Protein AF-A0A383BV79-F1 (afdb_monomer)

pLDDT: mean 89.51, std 12.95, range [43.19, 98.81]

Secondary structure (DSSP, 8-state):
----------------S--HHHHHHHHTT-EEEEEEESS---HHHHHHHHHHHHHHHHTT-EEEEEEE--SSHHHHHHHHTT--GGG-S---GGGG-S--SEEEEE-TT----HHHHHHHHHHHS-SSSPPPSEEE---B-TTSSEEEEEEPPPHHHHHHTTT--EEEEHHHHTT--S----SEE-TTEEEEETTTGGGSPSPTTPPPPP----

Sequence (214 aa):
MAKGFKVIPKETPKKEEWDYAKIKQRVKGKQIVFCLPGRGCSYIFLKNFVQLCFDLVQNGNGIQISQDYSSMVNFARCKVLGANVLRGPNQIPWDGKLKYDYQLWIDSDIVFDTQKFWQLIDLAIPEEGEEKEIVAGWYATEDGHTTSVAHWLSEEDFAKNGGVMNHETVESITKRRKPFTVDYTGFGWVLIKHGVFERLEYPWFAPKMQVFDS

Foldseek 3Di:
DDDDDDDDDDPDPPPPPDDLVVLLVQCAAFEEEEQEEDDAADPLLVVQVVQLVVVCVVSNYHYHYQYAYDPDPLVSSQVSQVDDPVPFFLAGRPNPPDDGFKYWFAYRYDRDHNVLVSVFVCQQVPPDDDGDQKTFDWDADPVQWFIQFFADDDPVVCVVVVNDTHTDTPVRVVVDDDDDDTPGGDRNGMMGGPPPRNPGIPPPRDDDDDDDDD

Radius of gyration: 20.65 Å; Cα contacts (8 Å, |Δi|>4): 311; chains: 1; bounding box: 37×81×54 Å

Nearest PDB structures (foldseek):
  4a5o-assembly2_D  TM=6.434E-01  e=1.452E+00  Pseudomonas aeruginosa PAO1
  4kvf-assembly1_A  TM=6.223E-01  e=2.763E+00  Kribbella flavida DSM 17836
  9itd-assembly2_C  TM=5.102E-01  e=5.259E+00  Homo sapiens

Mean predicted aligned error: 6.86 Å

Structure (mmCIF, N/CA/C/O backbone):
data_AF-A0A383BV79-F1
#
_entry.id   AF-A0A383BV79-F1
#
loop_
_atom_site.group_PDB
_atom_site.id
_atom_site.type_symbol
_atom_site.label_atom_id
_atom_site.label_alt_id
_atom_site.label_comp_id
_atom_site.label_asym_id
_atom_site.label_entity_id
_atom_site.label_seq_id
_atom_site.pdbx_PDB_ins_code
_atom_site.Cartn_x
_atom_site.Cartn_y
_atom_site.Cartn_z
_atom_site.occupancy
_atom_site.B_iso_or_equiv
_atom_site.auth_seq_id
_atom_site.auth_comp_id
_atom_site.auth_asym_id
_atom_site.auth_atom_id
_atom_site.pdbx_PDB_model_num
ATOM 1 N N . MET A 1 1 ? -8.509 61.169 16.710 1.00 43.56 1 MET A N 1
ATOM 2 C CA . MET A 1 1 ? -7.758 59.942 16.357 1.00 43.56 1 MET A CA 1
ATOM 3 C C . MET A 1 1 ? -8.686 58.753 16.558 1.00 43.56 1 MET A C 1
ATOM 5 O O . MET A 1 1 ? -9.032 58.461 17.697 1.00 43.56 1 MET A O 1
ATOM 9 N N . ALA A 1 2 ? -9.197 58.157 15.477 1.00 43.19 2 ALA A N 1
ATOM 10 C CA . ALA A 1 2 ? -10.134 57.037 15.563 1.00 43.19 2 ALA A CA 1
ATOM 11 C C . ALA A 1 2 ? -9.422 55.802 16.140 1.00 43.19 2 ALA A C 1
ATOM 13 O O . ALA A 1 2 ? -8.374 55.397 15.639 1.00 43.19 2 ALA A O 1
ATOM 14 N N . LYS A 1 3 ? -9.969 55.227 17.217 1.00 47.97 3 LYS A N 1
ATOM 15 C CA . LYS A 1 3 ? -9.477 53.976 17.806 1.00 47.97 3 LYS A CA 1
ATOM 16 C C . LYS A 1 3 ? -9.787 52.838 16.831 1.00 47.97 3 LYS A C 1
ATOM 18 O O . LYS A 1 3 ? -10.934 52.416 16.723 1.00 47.97 3 LYS A O 1
ATOM 23 N N . GLY A 1 4 ? -8.774 52.388 16.094 1.00 47.94 4 GLY A N 1
ATOM 24 C CA . GLY A 1 4 ? -8.876 51.234 15.207 1.00 47.94 4 GLY A CA 1
ATOM 25 C C . GLY A 1 4 ? -9.184 49.972 16.009 1.00 47.94 4 GLY A C 1
ATOM 26 O O . GLY A 1 4 ? -8.443 49.614 16.925 1.00 47.94 4 GLY A O 1
ATOM 27 N N . PHE A 1 5 ? -10.289 49.308 15.680 1.00 53.44 5 PHE A N 1
ATOM 28 C CA . PHE A 1 5 ? -10.624 48.002 16.232 1.00 53.44 5 PHE A CA 1
ATOM 29 C C . PHE A 1 5 ? -9.629 46.968 15.701 1.00 53.44 5 PHE A C 1
ATOM 31 O O . PHE A 1 5 ? -9.557 46.711 14.501 1.00 53.44 5 PHE A O 1
ATOM 38 N N . LYS A 1 6 ? -8.848 46.372 16.605 1.00 60.16 6 LYS A N 1
ATOM 39 C CA . LYS A 1 6 ? -7.962 45.252 16.291 1.00 60.16 6 LYS A CA 1
ATOM 40 C C . LYS A 1 6 ? -8.812 43.980 16.306 1.00 60.16 6 LYS A C 1
ATOM 42 O O . LYS A 1 6 ? -9.160 43.482 17.373 1.00 60.16 6 LYS A O 1
ATOM 47 N N . VAL A 1 7 ? -9.197 43.492 15.128 1.00 54.47 7 VAL A N 1
ATOM 48 C CA . VAL A 1 7 ? -9.863 42.190 14.994 1.00 54.47 7 VAL A CA 1
ATOM 49 C C . VAL A 1 7 ? -8.819 41.117 15.287 1.00 54.47 7 VAL A C 1
ATOM 51 O O . VAL A 1 7 ? -7.889 40.925 14.510 1.00 54.47 7 VAL A O 1
ATOM 54 N N . ILE A 1 8 ? -8.942 40.457 16.437 1.00 60.84 8 ILE A N 1
ATOM 55 C CA . ILE A 1 8 ? -8.182 39.247 16.753 1.00 60.84 8 ILE A CA 1
ATOM 56 C C . ILE A 1 8 ? -8.973 38.091 16.129 1.00 60.84 8 ILE A C 1
ATOM 58 O O . ILE A 1 8 ? -10.117 37.876 16.541 1.00 60.84 8 ILE A O 1
ATOM 62 N N . PRO A 1 9 ? -8.439 37.374 15.125 1.00 57.19 9 PRO A N 1
ATOM 63 C CA . PRO A 1 9 ? -9.115 36.204 14.587 1.00 57.19 9 PRO A CA 1
ATOM 64 C C . PRO A 1 9 ? -9.288 35.192 15.721 1.00 57.19 9 PRO A C 1
ATOM 66 O O . PRO A 1 9 ? -8.309 34.804 16.356 1.00 57.19 9 PRO A O 1
ATOM 69 N N . LYS A 1 10 ? -10.525 34.769 16.002 1.00 52.91 10 LYS A N 1
ATOM 70 C CA . LYS A 1 10 ? -10.733 33.558 16.799 1.00 52.91 10 LYS A CA 1
ATOM 71 C C . LYS A 1 10 ? -10.124 32.413 16.000 1.00 52.91 10 LYS A C 1
ATOM 73 O O . LYS A 1 10 ? -10.595 32.133 14.899 1.00 52.91 10 LYS A O 1
ATOM 78 N N . GLU A 1 11 ? -9.084 31.778 16.533 1.00 51.62 11 GLU A N 1
ATOM 79 C CA . GLU A 1 11 ? -8.627 30.493 16.018 1.00 51.62 11 GLU A CA 1
ATOM 80 C C . GLU A 1 11 ? -9.808 29.530 16.105 1.00 51.62 11 GLU A C 1
ATOM 82 O O . GLU A 1 11 ? -10.242 29.128 17.186 1.00 51.62 11 GLU A O 1
ATOM 87 N N . THR A 1 12 ? -10.401 29.234 14.952 1.00 49.91 12 THR A N 1
ATOM 88 C CA . THR A 1 12 ? -11.401 28.179 14.855 1.00 49.91 12 THR A CA 1
ATOM 89 C C . THR A 1 12 ? -10.686 26.897 15.275 1.00 49.91 12 THR A C 1
ATOM 91 O O . THR A 1 12 ? -9.650 26.594 14.673 1.00 49.91 12 THR A O 1
ATOM 94 N N . PRO A 1 13 ? -11.162 26.161 16.296 1.00 49.59 13 PRO A N 1
ATOM 95 C CA . PRO A 1 13 ? -10.540 24.899 16.662 1.00 49.59 13 PRO A CA 1
ATOM 96 C C . PRO A 1 13 ? -10.470 24.038 15.402 1.00 49.59 13 PRO A C 1
ATOM 98 O O . PRO A 1 13 ? -11.476 23.897 14.698 1.00 49.59 13 PRO A O 1
ATOM 101 N N . LYS A 1 14 ? -9.272 23.536 15.069 1.00 50.47 14 LYS A N 1
ATOM 102 C CA . LYS A 1 14 ? -9.099 22.592 13.963 1.00 50.47 14 LYS A CA 1
ATOM 103 C C . LYS A 1 14 ? -10.038 21.428 14.248 1.00 50.47 14 LYS A C 1
ATOM 105 O O . LYS A 1 14 ? -9.790 20.654 15.166 1.00 50.47 14 LYS A O 1
ATOM 110 N N . LYS A 1 15 ? -11.143 21.354 13.506 1.00 49.81 15 LYS A N 1
ATOM 111 C CA . LYS A 1 15 ? -12.025 20.192 13.524 1.00 49.81 15 LYS A CA 1
ATOM 112 C C . LYS A 1 15 ? -11.131 19.013 13.153 1.00 49.81 15 LYS A C 1
ATOM 114 O O . LYS A 1 15 ? -10.479 19.079 12.111 1.00 49.81 15 LYS A O 1
ATOM 119 N N . GLU A 1 16 ? -11.006 18.027 14.037 1.00 58.50 16 GLU A N 1
ATOM 120 C CA . GLU A 1 16 ? -10.225 16.834 13.723 1.00 58.50 16 GLU A CA 1
ATOM 121 C C . GLU A 1 16 ? -10.794 16.242 12.433 1.00 58.50 16 GLU A C 1
ATOM 123 O O . GLU A 1 16 ? -11.985 15.955 12.337 1.00 58.50 16 GLU A O 1
ATOM 128 N N . GLU A 1 17 ? -9.951 16.181 11.403 1.00 76.88 17 GLU A N 1
ATOM 129 C CA . GLU A 1 17 ? -10.350 15.784 10.050 1.00 76.88 17 GLU A CA 1
ATOM 130 C C . GLU A 1 17 ? -10.707 14.289 9.982 1.00 76.88 17 GLU A C 1
ATOM 132 O O . GLU A 1 17 ? -11.417 13.873 9.075 1.00 76.88 17 GLU A O 1
ATOM 137 N N . TRP A 1 18 ? -10.279 13.503 10.979 1.00 89.69 18 TRP A N 1
ATOM 138 C CA . TRP A 1 18 ? -10.404 12.047 11.019 1.00 89.69 18 TRP A CA 1
ATOM 139 C C . TRP A 1 18 ? -10.893 11.563 12.388 1.00 89.69 18 TRP A C 1
ATOM 141 O O . TRP A 1 18 ? -10.264 11.846 13.407 1.00 89.69 18 TRP A O 1
ATOM 151 N N . ASP A 1 19 ? -11.967 10.770 12.409 1.00 94.62 19 ASP A N 1
ATOM 152 C CA . ASP A 1 19 ? -12.444 10.074 13.611 1.00 94.62 19 ASP A CA 1
ATOM 153 C C . ASP A 1 19 ? -11.829 8.668 13.679 1.00 94.62 19 ASP A C 1
ATOM 155 O O . ASP A 1 19 ? -12.383 7.681 13.187 1.00 94.62 19 ASP A O 1
ATOM 159 N N . TYR A 1 20 ? -10.647 8.565 14.291 1.00 96.00 20 TYR A N 1
ATOM 160 C CA . TYR A 1 20 ? -9.914 7.299 14.369 1.00 96.00 20 TYR A CA 1
ATOM 161 C C . TYR A 1 20 ? -10.667 6.192 15.113 1.00 96.00 20 TYR A C 1
ATOM 163 O O . TYR A 1 20 ? -10.423 5.019 14.836 1.00 96.00 20 TYR A O 1
ATOM 171 N N . ALA A 1 21 ? -11.561 6.524 16.049 1.00 96.06 21 ALA A N 1
ATOM 172 C CA . ALA A 1 21 ? -12.329 5.519 16.779 1.00 96.06 21 ALA A CA 1
ATOM 173 C C . ALA A 1 21 ? -13.353 4.850 15.854 1.00 96.06 21 ALA A C 1
ATOM 175 O O . ALA A 1 21 ? -13.409 3.619 15.780 1.00 96.06 21 ALA A O 1
ATOM 176 N N . LYS A 1 22 ? -14.095 5.652 15.080 1.00 96.44 22 LYS A N 1
ATOM 177 C CA . LYS A 1 22 ? -15.025 5.136 14.069 1.00 96.44 22 LYS A CA 1
ATOM 178 C C . LYS A 1 22 ? -14.313 4.392 12.944 1.00 96.44 22 LYS A C 1
ATOM 180 O O . LYS A 1 22 ? -14.774 3.322 12.550 1.00 96.44 22 LYS A O 1
ATOM 185 N N . ILE A 1 23 ? -13.180 4.911 12.461 1.00 97.19 23 ILE A N 1
ATOM 186 C CA . ILE A 1 23 ? -12.375 4.244 11.423 1.00 97.19 23 ILE A CA 1
ATOM 187 C C . ILE A 1 23 ? -11.962 2.851 11.903 1.00 97.19 23 ILE A C 1
ATOM 189 O O . ILE A 1 23 ? -12.230 1.851 11.238 1.00 97.19 23 ILE A O 1
ATOM 193 N N . LYS A 1 24 ? -11.379 2.762 13.104 1.00 97.44 24 LYS A N 1
ATOM 194 C CA . LYS A 1 24 ? -10.974 1.490 13.718 1.00 97.44 24 LYS A CA 1
ATOM 195 C C . LYS A 1 24 ? -12.139 0.513 13.851 1.00 97.44 24 LYS A C 1
ATOM 197 O O . LYS A 1 24 ? -11.971 -0.668 13.551 1.00 97.44 24 LYS A O 1
ATOM 202 N N . GLN A 1 25 ? -13.320 0.999 14.236 1.00 97.19 25 GLN A N 1
ATOM 203 C CA . GLN A 1 25 ? -14.529 0.181 14.325 1.00 97.19 25 GLN A CA 1
ATOM 204 C C . GLN A 1 25 ? -14.975 -0.361 12.958 1.00 97.19 25 GLN A C 1
ATOM 206 O O . GLN A 1 25 ? -15.284 -1.548 12.872 1.00 97.19 25 GLN A O 1
ATOM 211 N N . ARG A 1 26 ? -14.976 0.461 11.897 1.00 96.19 26 ARG A N 1
ATOM 212 C CA . ARG A 1 26 ? -15.317 0.027 10.524 1.00 96.19 26 ARG A CA 1
ATOM 213 C C . ARG A 1 26 ? -14.326 -0.996 9.967 1.00 96.19 26 ARG A C 1
ATOM 215 O O . ARG A 1 26 ? -14.712 -1.925 9.264 1.00 96.19 26 ARG A O 1
ATOM 222 N N . VAL A 1 27 ? -13.046 -0.823 10.288 1.00 96.00 27 VAL A N 1
ATOM 223 C CA . VAL A 1 27 ? -11.941 -1.638 9.763 1.00 96.00 27 VAL A CA 1
ATOM 224 C C . VAL A 1 27 ? -11.734 -2.932 10.554 1.00 96.00 27 VAL A C 1
ATOM 226 O O . VAL A 1 27 ? -11.080 -3.853 10.067 1.00 96.00 27 VAL A O 1
ATOM 229 N N . LYS A 1 28 ? -12.279 -3.046 11.767 1.00 97.50 28 LYS A N 1
ATOM 230 C CA . LYS A 1 28 ? -12.100 -4.212 12.641 1.00 97.50 28 LYS A CA 1
ATOM 231 C C . LYS A 1 28 ? -12.449 -5.530 11.936 1.00 97.50 28 LYS A C 1
ATOM 233 O O . LYS A 1 28 ? -13.479 -5.651 11.281 1.00 97.50 28 LYS A O 1
ATOM 238 N N . GLY A 1 29 ? -11.589 -6.539 12.093 1.00 97.44 29 GLY A N 1
ATOM 239 C CA . GLY A 1 29 ? -11.779 -7.876 11.514 1.00 97.44 29 GLY A CA 1
ATOM 240 C C . GLY A 1 29 ? -11.295 -8.040 10.069 1.00 97.44 29 GLY A C 1
ATOM 241 O O . GLY A 1 29 ? -11.142 -9.178 9.616 1.00 97.44 29 GLY A O 1
ATOM 242 N N . LYS A 1 30 ? -11.004 -6.942 9.355 1.00 98.12 30 LYS A N 1
ATOM 243 C CA . LYS A 1 30 ? -10.483 -6.999 7.981 1.00 98.12 30 LYS A CA 1
ATOM 244 C C . LYS A 1 30 ? -9.113 -7.675 7.930 1.00 98.12 30 LYS A C 1
ATOM 246 O O . LYS A 1 30 ? -8.296 -7.501 8.839 1.00 98.12 30 LYS A O 1
ATOM 251 N N . GLN A 1 31 ? -8.881 -8.423 6.858 1.00 98.56 31 GLN A N 1
ATOM 252 C CA . GLN A 1 31 ? -7.645 -9.131 6.547 1.00 98.56 31 GLN A CA 1
ATOM 253 C C . GLN A 1 31 ? -6.776 -8.282 5.611 1.00 98.56 31 GLN A C 1
ATOM 255 O O . GLN A 1 31 ? -7.177 -7.980 4.486 1.00 98.56 31 GLN A O 1
ATOM 260 N N . ILE A 1 32 ? -5.589 -7.897 6.069 1.00 98.69 32 ILE A N 1
ATOM 261 C CA . ILE A 1 32 ? -4.672 -7.014 5.343 1.00 98.69 32 ILE A CA 1
ATOM 262 C C . ILE A 1 32 ? -3.406 -7.793 4.991 1.00 98.69 32 ILE A C 1
ATOM 264 O O . ILE A 1 32 ? -2.753 -8.357 5.869 1.00 98.69 32 ILE A O 1
ATOM 268 N N . VAL A 1 33 ? -3.036 -7.806 3.712 1.00 98.81 33 VAL A N 1
ATOM 269 C CA . VAL A 1 33 ? -1.763 -8.372 3.255 1.00 98.81 33 VAL A CA 1
ATOM 270 C C . VAL A 1 33 ? -0.783 -7.241 2.991 1.00 98.81 33 VAL A C 1
ATOM 272 O O . VAL A 1 33 ? -0.978 -6.437 2.081 1.00 98.81 33 VAL A O 1
ATOM 275 N N . PHE A 1 34 ? 0.289 -7.186 3.772 1.00 98.62 34 PHE A N 1
ATOM 276 C CA . PHE A 1 34 ? 1.409 -6.294 3.519 1.00 98.62 34 PHE A CA 1
ATOM 277 C C . PHE A 1 34 ? 2.218 -6.812 2.331 1.00 98.62 34 PHE A C 1
ATOM 279 O O . PHE A 1 34 ? 2.772 -7.909 2.388 1.00 98.62 34 PHE A O 1
ATOM 286 N N . CYS A 1 35 ? 2.277 -6.025 1.263 1.00 98.50 35 CYS A N 1
ATOM 287 C CA . CYS A 1 35 ? 2.978 -6.333 0.025 1.00 98.50 35 CYS A CA 1
ATOM 288 C C . CYS A 1 35 ? 4.293 -5.548 -0.005 1.00 98.50 35 CYS A C 1
ATOM 290 O O . CYS A 1 35 ? 4.292 -4.339 -0.236 1.00 98.50 35 CYS A O 1
ATOM 292 N N . LEU A 1 36 ? 5.402 -6.237 0.269 1.00 97.50 36 LEU A N 1
ATOM 293 C CA . LEU A 1 36 ? 6.710 -5.628 0.521 1.00 97.50 36 LEU A CA 1
ATOM 294 C C . LEU A 1 36 ? 7.725 -6.066 -0.554 1.00 97.50 36 LEU A C 1
ATOM 296 O O . LEU A 1 36 ? 8.358 -7.115 -0.411 1.00 97.50 36 LEU A O 1
ATOM 300 N N . PRO A 1 37 ? 7.892 -5.324 -1.660 1.00 95.94 37 PRO A N 1
ATOM 301 C CA . PRO A 1 37 ? 8.960 -5.599 -2.616 1.00 95.94 37 PRO A CA 1
ATOM 302 C C . PRO A 1 37 ? 10.321 -5.143 -2.058 1.00 95.94 37 PRO A C 1
ATOM 304 O O . PRO A 1 37 ? 10.439 -4.047 -1.524 1.00 95.94 37 PRO A O 1
ATOM 307 N N . GLY A 1 38 ? 11.376 -5.948 -2.223 1.00 92.88 38 GLY A N 1
ATOM 308 C CA . GLY A 1 38 ? 12.741 -5.561 -1.812 1.00 92.88 38 GLY A CA 1
ATOM 309 C C . GLY A 1 38 ? 13.341 -6.449 -0.721 1.00 92.88 38 GLY A C 1
ATOM 310 O O . GLY A 1 38 ? 12.620 -7.174 -0.059 1.00 92.88 38 GLY A O 1
ATOM 311 N N . ARG A 1 39 ? 14.671 -6.443 -0.532 1.00 91.81 39 ARG A N 1
ATOM 312 C CA . ARG A 1 39 ? 15.380 -7.360 0.404 1.00 91.81 39 ARG A CA 1
ATOM 313 C C . ARG A 1 39 ? 15.692 -6.785 1.785 1.00 91.81 39 ARG A C 1
ATOM 315 O O . ARG A 1 39 ? 16.153 -7.523 2.649 1.00 91.81 39 ARG A O 1
ATOM 322 N N . GLY A 1 40 ? 15.525 -5.487 1.980 1.00 93.06 40 GLY A N 1
ATOM 323 C CA . GLY A 1 40 ? 15.932 -4.809 3.205 1.00 93.06 40 GLY A CA 1
ATOM 324 C C . GLY A 1 40 ? 15.108 -3.555 3.419 1.00 93.06 40 GLY A C 1
ATOM 325 O O . GLY A 1 40 ? 14.397 -3.136 2.518 1.00 93.06 40 GLY A O 1
ATOM 326 N N . CYS A 1 41 ? 15.201 -2.984 4.614 1.00 94.94 41 CYS A N 1
ATOM 327 C CA . CYS A 1 41 ? 14.524 -1.750 4.995 1.00 94.94 41 CYS A CA 1
ATOM 328 C C . CYS A 1 41 ? 15.370 -0.981 6.018 1.00 94.94 41 CYS A C 1
ATOM 330 O O . CYS A 1 41 ? 16.314 -1.527 6.597 1.00 94.94 41 CYS A O 1
ATOM 332 N N . SER A 1 42 ? 15.043 0.291 6.242 1.00 92.06 42 SER A N 1
ATOM 333 C CA . SER A 1 42 ? 15.684 1.092 7.290 1.00 92.06 42 SER A CA 1
ATOM 334 C C . SER A 1 42 ? 15.169 0.717 8.690 1.00 92.06 42 SER A C 1
ATOM 336 O O . SER A 1 42 ? 14.071 0.182 8.846 1.00 92.06 42 SER A O 1
ATOM 338 N N . TYR A 1 43 ? 15.914 1.056 9.750 1.00 95.19 43 TYR A N 1
ATOM 339 C CA . TYR A 1 43 ? 15.417 0.877 11.126 1.00 95.19 43 TYR A CA 1
ATOM 340 C C . TYR A 1 43 ? 14.179 1.729 11.433 1.00 95.19 43 TYR A C 1
ATOM 342 O O . TYR A 1 43 ? 13.346 1.333 12.248 1.00 95.19 43 TYR A O 1
ATOM 350 N N . ILE A 1 44 ? 14.049 2.884 10.774 1.00 95.50 44 ILE A N 1
ATOM 351 C CA . ILE A 1 44 ? 12.873 3.749 10.891 1.00 95.50 44 ILE A CA 1
ATOM 352 C C . ILE A 1 44 ? 11.653 3.022 10.323 1.00 95.50 44 ILE A C 1
ATOM 354 O O . ILE A 1 44 ? 10.647 2.893 11.019 1.00 95.50 44 ILE A O 1
ATOM 358 N N . PHE A 1 45 ? 11.778 2.472 9.111 1.00 96.19 45 PHE A N 1
ATOM 359 C CA . PHE A 1 45 ? 10.740 1.646 8.504 1.00 96.19 45 PHE A CA 1
ATOM 360 C C . PHE A 1 45 ? 10.370 0.474 9.413 1.00 96.19 45 PHE A C 1
ATOM 362 O O . PHE A 1 45 ? 9.200 0.304 9.739 1.00 96.19 45 PHE A O 1
ATOM 369 N N . LEU A 1 46 ? 11.361 -0.301 9.873 1.00 96.69 46 LEU A N 1
ATOM 370 C CA . LEU A 1 46 ? 11.119 -1.491 10.688 1.00 96.69 46 LEU A CA 1
ATOM 371 C C . LEU A 1 46 ? 10.327 -1.154 11.955 1.00 96.69 46 LEU A C 1
ATOM 373 O O . LEU A 1 46 ? 9.355 -1.835 12.273 1.00 96.69 46 LEU A O 1
ATOM 377 N N . LYS A 1 47 ? 10.708 -0.083 12.658 1.00 97.12 47 LYS A N 1
ATOM 378 C CA . LYS A 1 47 ? 10.002 0.373 13.860 1.00 97.12 47 LYS A CA 1
ATOM 379 C C . LYS A 1 47 ? 8.547 0.738 13.553 1.00 97.12 47 LYS A C 1
ATOM 381 O O . LYS A 1 47 ? 7.649 0.302 14.271 1.00 97.12 47 LYS A O 1
ATOM 386 N N . ASN A 1 48 ? 8.316 1.515 12.498 1.00 97.94 48 ASN A N 1
ATOM 387 C CA . ASN A 1 48 ? 6.977 1.975 12.127 1.00 97.94 48 ASN A CA 1
ATOM 388 C C . ASN A 1 48 ? 6.096 0.821 11.628 1.00 97.94 48 ASN A C 1
ATOM 390 O O . ASN A 1 48 ? 4.925 0.731 11.988 1.00 97.94 48 ASN A O 1
ATOM 394 N N . PHE A 1 49 ? 6.676 -0.108 10.870 1.00 98.12 49 PHE A N 1
ATOM 395 C CA . PHE A 1 49 ? 6.007 -1.310 10.389 1.00 98.12 49 PHE A CA 1
ATOM 396 C C . PHE A 1 49 ? 5.603 -2.244 11.534 1.00 98.12 49 PHE A C 1
ATOM 398 O O . PHE A 1 49 ? 4.460 -2.696 11.589 1.00 98.12 49 PHE A O 1
ATOM 405 N N . VAL A 1 50 ? 6.508 -2.496 12.486 1.00 98.06 50 VAL A N 1
ATOM 406 C CA . VAL A 1 50 ? 6.208 -3.303 13.679 1.00 98.06 50 VAL A CA 1
ATOM 407 C C . VAL A 1 50 ? 5.104 -2.650 14.513 1.00 98.06 50 VAL A C 1
ATOM 409 O O . VAL A 1 50 ? 4.184 -3.344 14.947 1.00 98.06 50 VAL A O 1
ATOM 412 N N . GLN A 1 51 ? 5.142 -1.325 14.690 1.00 98.50 51 GLN A N 1
ATOM 413 C CA . GLN A 1 51 ? 4.078 -0.594 15.381 1.00 98.50 51 GLN A CA 1
ATOM 414 C C . GLN A 1 51 ? 2.725 -0.752 14.670 1.00 98.50 51 GLN A C 1
ATOM 416 O O . GLN A 1 51 ? 1.737 -1.098 15.316 1.00 98.50 51 GLN A O 1
ATOM 421 N N . LEU A 1 52 ? 2.687 -0.585 13.344 1.00 98.56 52 LEU A N 1
ATOM 422 C CA . LEU A 1 52 ? 1.477 -0.790 12.547 1.00 98.56 52 LEU A CA 1
ATOM 423 C C . LEU A 1 52 ? 0.929 -2.219 12.698 1.00 98.56 52 LEU A C 1
ATOM 425 O O . LEU A 1 52 ? -0.276 -2.396 12.871 1.00 98.56 52 LEU A O 1
ATOM 429 N N . CYS A 1 53 ? 1.797 -3.235 12.686 1.00 98.62 53 CYS A N 1
ATOM 430 C CA . CYS A 1 53 ? 1.393 -4.624 12.913 1.00 98.62 53 CYS A CA 1
ATOM 431 C C . CYS A 1 53 ? 0.709 -4.803 14.277 1.00 98.62 53 CYS A C 1
ATOM 433 O O . CYS A 1 53 ? -0.367 -5.400 14.346 1.00 98.62 53 CYS A O 1
ATOM 435 N N . PHE A 1 54 ? 1.299 -4.267 15.354 1.00 98.56 54 PHE A N 1
ATOM 436 C CA . PHE A 1 54 ? 0.703 -4.337 16.691 1.00 98.56 54 PHE A CA 1
ATOM 437 C C . PHE A 1 54 ? -0.647 -3.627 16.755 1.00 98.56 54 PHE A C 1
ATOM 439 O O . PHE A 1 54 ? -1.607 -4.204 17.264 1.00 98.56 54 PHE A O 1
ATOM 446 N N . ASP A 1 55 ? -0.741 -2.417 16.206 1.00 98.50 55 ASP A N 1
ATOM 447 C CA . ASP A 1 55 ? -1.966 -1.618 16.252 1.00 98.50 55 ASP A CA 1
ATOM 448 C C . ASP A 1 55 ? -3.120 -2.288 15.490 1.00 98.50 55 ASP A C 1
ATOM 450 O O . ASP A 1 55 ? -4.263 -2.274 15.952 1.00 98.50 55 ASP A O 1
ATOM 454 N N . LEU A 1 56 ? -2.832 -2.917 14.345 1.00 98.56 56 LEU A N 1
ATOM 455 C CA . LEU A 1 56 ? -3.818 -3.679 13.577 1.00 98.56 56 LEU A CA 1
ATOM 456 C C . LEU A 1 56 ? -4.291 -4.922 14.332 1.00 98.56 56 LEU A C 1
ATOM 458 O O . LEU A 1 56 ? -5.497 -5.137 14.472 1.00 98.56 56 LEU A O 1
ATOM 462 N N . VAL A 1 57 ? -3.364 -5.724 14.860 1.00 98.25 57 VAL A N 1
ATOM 463 C CA . VAL A 1 57 ? -3.711 -6.939 15.612 1.00 98.25 57 VAL A CA 1
ATOM 464 C C . VAL A 1 57 ? -4.519 -6.587 16.863 1.00 98.25 57 VAL A C 1
ATOM 466 O O . VAL A 1 57 ? -5.530 -7.230 17.142 1.00 98.25 57 VAL A O 1
ATOM 469 N N . GLN A 1 58 ? -4.145 -5.524 17.580 1.00 98.06 58 GLN A N 1
ATOM 470 C CA . GLN A 1 58 ? -4.898 -5.020 18.735 1.00 98.06 58 GLN A CA 1
ATOM 471 C C . GLN A 1 58 ? -6.299 -4.520 18.357 1.00 98.06 58 GLN A C 1
ATOM 473 O O . GLN A 1 58 ? -7.242 -4.703 19.127 1.00 98.06 58 GLN A O 1
ATOM 478 N N . ASN A 1 59 ? -6.469 -3.946 17.162 1.00 98.19 59 ASN A N 1
ATOM 479 C CA . ASN A 1 59 ? -7.785 -3.587 16.634 1.00 98.19 59 ASN A CA 1
ATOM 480 C C . ASN A 1 59 ? -8.617 -4.811 16.191 1.00 98.19 59 ASN A C 1
ATOM 482 O O . ASN A 1 59 ? -9.800 -4.678 15.882 1.00 98.19 59 ASN A O 1
ATOM 486 N N . GLY A 1 60 ? -8.039 -6.016 16.194 1.00 98.12 60 GLY A N 1
ATOM 487 C CA . GLY A 1 60 ? -8.690 -7.256 15.773 1.00 98.12 60 GLY A CA 1
ATOM 488 C C . GLY A 1 60 ? -8.632 -7.498 14.266 1.00 98.12 60 GLY A C 1
ATOM 489 O O . GLY A 1 60 ? -9.454 -8.246 13.741 1.00 98.12 60 GLY A O 1
ATOM 490 N N . ASN A 1 61 ? -7.711 -6.847 13.555 1.00 98.62 61 ASN A N 1
ATOM 491 C CA . ASN A 1 61 ? -7.434 -7.121 12.150 1.00 98.62 61 ASN A CA 1
ATOM 492 C C . ASN A 1 61 ? -6.550 -8.361 11.995 1.00 98.62 61 ASN A C 1
ATOM 494 O O . ASN A 1 61 ? -5.666 -8.617 12.812 1.00 98.62 61 ASN A O 1
ATOM 498 N N . GLY A 1 62 ? -6.769 -9.112 10.916 1.00 98.38 62 GLY A N 1
ATOM 499 C CA . GLY A 1 62 ? -5.820 -10.135 10.489 1.00 98.38 62 GLY A CA 1
ATOM 500 C C . GLY A 1 62 ? -4.759 -9.514 9.594 1.00 98.38 62 GLY A C 1
ATOM 501 O O . GLY A 1 62 ? -5.079 -8.678 8.749 1.00 98.38 62 GLY A O 1
ATOM 502 N N . ILE A 1 63 ? -3.505 -9.916 9.780 1.00 98.44 63 ILE A N 1
ATOM 503 C CA . ILE A 1 63 ? -2.381 -9.436 8.977 1.00 98.44 63 ILE A CA 1
ATOM 504 C C . ILE A 1 63 ? -1.598 -10.611 8.403 1.00 98.44 63 ILE A C 1
ATOM 506 O O . ILE A 1 63 ? -1.451 -11.648 9.050 1.00 98.44 63 ILE A O 1
ATOM 510 N N . GLN A 1 64 ? -1.090 -10.436 7.190 1.00 98.25 64 GLN A N 1
ATOM 511 C CA . GLN A 1 64 ? -0.183 -11.363 6.519 1.00 98.25 64 GLN A CA 1
ATOM 512 C C . GLN A 1 64 ? 0.905 -10.562 5.816 1.00 98.25 64 GLN A C 1
ATOM 514 O O . GLN A 1 64 ? 0.674 -9.424 5.411 1.00 98.25 64 GLN A O 1
ATOM 519 N N . ILE A 1 65 ? 2.094 -11.139 5.678 1.00 97.94 65 ILE A N 1
ATOM 520 C CA . ILE A 1 65 ? 3.218 -10.489 5.001 1.00 97.94 65 ILE A CA 1
ATOM 521 C C . ILE A 1 65 ? 3.537 -11.290 3.750 1.00 97.94 65 ILE A C 1
ATOM 523 O O . ILE A 1 65 ? 3.806 -12.486 3.831 1.00 97.94 65 ILE A O 1
ATOM 527 N N . SER A 1 66 ? 3.539 -10.613 2.607 1.00 98.00 66 SER A N 1
ATOM 528 C CA . SER A 1 66 ? 4.061 -11.137 1.356 1.00 98.00 66 SER A CA 1
ATOM 529 C C . SER A 1 66 ? 5.238 -10.278 0.916 1.00 98.00 66 SER A C 1
ATOM 531 O O . SER A 1 66 ? 5.084 -9.102 0.582 1.00 98.00 66 SER A O 1
ATOM 533 N N . GLN A 1 67 ? 6.429 -10.863 0.957 1.00 96.88 67 GLN A N 1
ATOM 534 C CA . GLN A 1 67 ? 7.683 -10.200 0.632 1.00 96.88 67 GLN A CA 1
ATOM 535 C C . GLN A 1 67 ? 8.423 -11.042 -0.402 1.00 96.88 67 GLN A C 1
ATOM 537 O O . GLN A 1 67 ? 8.559 -12.254 -0.245 1.00 96.88 67 GLN A O 1
ATOM 542 N N . ASP A 1 68 ? 8.901 -10.396 -1.461 1.00 96.31 68 ASP A N 1
ATOM 543 C CA . ASP A 1 68 ? 9.803 -11.021 -2.422 1.00 96.31 68 ASP A CA 1
ATOM 544 C C . ASP A 1 68 ? 10.679 -9.954 -3.102 1.00 96.31 68 ASP A C 1
ATOM 546 O O . ASP A 1 68 ? 10.512 -8.742 -2.934 1.00 96.31 68 ASP A O 1
ATOM 550 N N . TYR A 1 69 ? 11.656 -10.406 -3.874 1.00 94.75 69 TYR A N 1
ATOM 551 C CA . TYR A 1 69 ? 12.614 -9.581 -4.573 1.00 94.75 69 TYR A CA 1
ATOM 552 C C . TYR A 1 69 ? 12.922 -10.106 -5.975 1.00 94.75 69 TYR A C 1
ATOM 554 O O . TYR A 1 69 ? 13.047 -11.308 -6.238 1.00 94.75 69 TYR A O 1
ATOM 562 N N . SER A 1 70 ? 13.176 -9.148 -6.857 1.00 93.25 70 SER A N 1
ATOM 563 C CA . SER A 1 70 ? 13.899 -9.312 -8.107 1.00 93.25 70 SER A CA 1
ATOM 564 C C . SER A 1 70 ? 14.693 -8.033 -8.374 1.00 93.25 70 SER A C 1
ATOM 566 O O . SER A 1 70 ? 14.313 -6.963 -7.905 1.00 93.25 70 SER A O 1
ATOM 568 N N . SER A 1 71 ? 15.766 -8.130 -9.160 1.00 90.69 71 SER A N 1
ATOM 569 C CA . SER A 1 71 ? 16.440 -6.956 -9.724 1.00 90.69 71 SER A CA 1
ATOM 570 C C . SER A 1 71 ? 15.553 -6.181 -10.707 1.00 90.69 71 SER A C 1
ATOM 572 O O . SER A 1 71 ? 15.842 -5.026 -10.999 1.00 90.69 71 SER A O 1
ATOM 574 N N . MET A 1 72 ? 14.467 -6.789 -11.199 1.00 91.12 72 MET A N 1
ATOM 575 C CA . MET A 1 72 ? 13.454 -6.129 -12.016 1.00 91.12 72 MET A CA 1
ATOM 576 C C . MET A 1 72 ? 12.221 -5.802 -11.168 1.00 91.12 72 MET A C 1
ATOM 578 O O . MET A 1 72 ? 11.492 -6.710 -10.766 1.00 91.12 72 MET A O 1
ATOM 582 N N . VAL A 1 73 ? 11.944 -4.513 -10.942 1.00 90.69 73 VAL A N 1
ATOM 583 C CA . VAL A 1 73 ? 10.855 -4.045 -10.056 1.00 90.69 73 VAL A CA 1
ATOM 584 C C . VAL A 1 73 ? 9.486 -4.624 -10.427 1.00 90.69 73 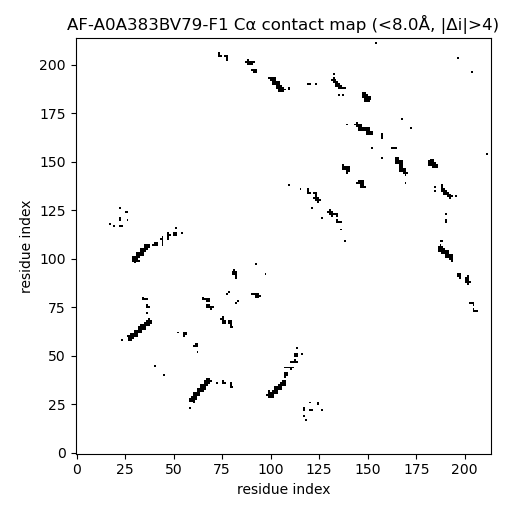VAL A C 1
ATOM 586 O O . VAL A 1 73 ? 8.764 -5.129 -9.570 1.00 90.69 73 VAL A O 1
ATOM 589 N N . ASN A 1 74 ? 9.166 -4.649 -11.720 1.00 92.62 74 ASN A N 1
ATOM 590 C CA . ASN A 1 74 ? 7.910 -5.193 -12.237 1.00 92.62 74 ASN A CA 1
ATOM 591 C C . ASN A 1 74 ? 7.750 -6.678 -11.900 1.00 92.62 74 ASN A C 1
ATOM 593 O O . ASN A 1 74 ? 6.679 -7.141 -11.505 1.00 92.62 74 ASN A O 1
ATOM 597 N N . PHE A 1 75 ? 8.849 -7.425 -12.001 1.00 93.94 75 PHE A N 1
ATOM 598 C CA . PHE A 1 75 ? 8.852 -8.833 -11.655 1.00 93.94 75 PHE A CA 1
ATOM 599 C C . PHE A 1 75 ? 8.783 -9.043 -10.141 1.00 93.94 75 PHE A C 1
ATOM 601 O O . PHE A 1 75 ? 8.024 -9.895 -9.690 1.00 93.94 75 PHE A O 1
ATOM 608 N N . ALA A 1 76 ? 9.496 -8.232 -9.352 1.00 95.31 76 ALA A N 1
ATOM 609 C CA . ALA A 1 76 ? 9.434 -8.276 -7.892 1.00 95.31 76 ALA A CA 1
ATOM 610 C C . ALA A 1 76 ? 7.991 -8.110 -7.389 1.00 95.31 76 ALA A C 1
ATOM 612 O O . ALA A 1 76 ? 7.524 -8.924 -6.597 1.00 95.31 76 ALA A O 1
ATOM 613 N N . ARG A 1 77 ? 7.252 -7.127 -7.919 1.00 96.12 77 ARG A N 1
ATOM 614 C CA . ARG A 1 77 ? 5.840 -6.906 -7.570 1.00 96.12 77 ARG A CA 1
ATOM 615 C C . ARG A 1 77 ? 4.944 -8.084 -7.968 1.00 96.12 77 ARG A C 1
ATOM 617 O O . ARG A 1 77 ? 4.108 -8.506 -7.178 1.00 96.12 77 ARG A O 1
ATOM 624 N N . CYS A 1 78 ? 5.158 -8.695 -9.136 1.00 96.81 78 CYS A N 1
ATOM 625 C CA . CYS A 1 78 ? 4.416 -9.907 -9.505 1.00 96.81 78 CYS A CA 1
ATOM 626 C C . CYS A 1 78 ? 4.700 -11.075 -8.541 1.00 96.81 78 CYS A C 1
ATOM 628 O O . CYS A 1 78 ? 3.778 -11.789 -8.150 1.00 96.81 78 CYS A O 1
ATOM 630 N N . LYS A 1 79 ? 5.959 -11.258 -8.123 1.00 96.44 79 LYS A N 1
ATOM 631 C CA . LYS A 1 79 ? 6.339 -12.293 -7.150 1.00 96.44 79 LYS A CA 1
ATOM 632 C C . LYS A 1 79 ? 5.751 -12.048 -5.760 1.00 96.44 79 LYS A C 1
ATOM 634 O O . LYS A 1 79 ? 5.326 -13.001 -5.119 1.00 96.44 79 LYS A O 1
ATOM 639 N N . VAL A 1 80 ? 5.650 -10.789 -5.326 1.00 97.69 80 VAL A N 1
ATOM 640 C CA . VAL A 1 80 ? 4.946 -10.409 -4.085 1.00 97.69 80 VAL A CA 1
ATOM 641 C C . VAL A 1 80 ? 3.482 -10.865 -4.110 1.00 97.69 80 VAL A C 1
ATOM 643 O O . VAL A 1 80 ? 2.945 -11.252 -3.078 1.00 97.69 80 VAL A O 1
ATOM 646 N N . LEU A 1 81 ? 2.846 -10.925 -5.279 1.00 97.94 81 LEU A N 1
ATOM 647 C CA . LEU A 1 81 ? 1.505 -11.499 -5.444 1.00 97.94 81 LEU A CA 1
ATOM 648 C C . LEU A 1 81 ? 1.505 -13.020 -5.681 1.00 97.94 81 LEU A C 1
ATOM 650 O O . LEU A 1 81 ? 0.481 -13.592 -6.037 1.00 97.94 81 LEU A O 1
ATOM 654 N N . GLY A 1 82 ? 2.635 -13.703 -5.501 1.00 96.94 82 GLY A N 1
ATOM 655 C CA . GLY A 1 82 ? 2.756 -15.153 -5.661 1.00 96.94 82 GLY A CA 1
ATOM 656 C C . GLY A 1 82 ? 2.801 -15.644 -7.112 1.00 96.94 82 GLY A C 1
ATOM 657 O O . GLY A 1 82 ? 2.609 -16.838 -7.341 1.00 96.94 82 GLY A O 1
ATOM 658 N N . ALA A 1 83 ? 3.046 -14.763 -8.091 1.00 96.00 83 ALA A N 1
ATOM 659 C CA . ALA A 1 83 ? 3.090 -15.160 -9.496 1.00 96.00 83 ALA A CA 1
ATOM 660 C C . ALA A 1 83 ? 4.219 -16.153 -9.801 1.00 96.00 83 ALA A C 1
ATOM 662 O O . ALA A 1 83 ? 5.329 -16.070 -9.268 1.00 96.00 83 ALA A O 1
ATOM 663 N N . ASN A 1 84 ? 3.963 -17.029 -10.769 1.00 92.81 84 ASN A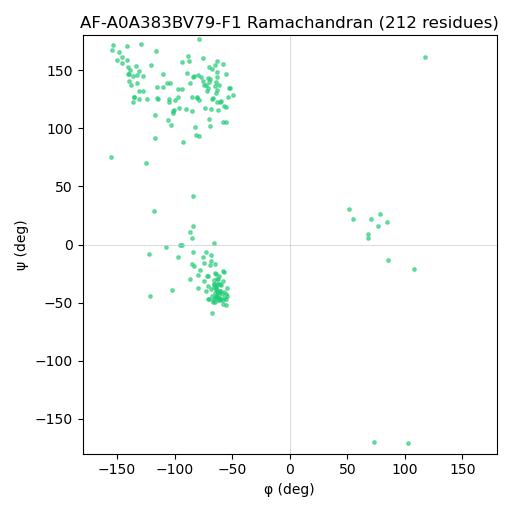 N 1
ATOM 664 C CA . ASN A 1 84 ? 4.947 -17.924 -11.353 1.00 92.81 84 ASN A CA 1
ATOM 665 C C . ASN A 1 84 ? 4.887 -17.842 -12.883 1.00 92.81 84 ASN A C 1
ATOM 667 O O . ASN A 1 84 ? 3.845 -18.076 -13.491 1.00 92.81 84 ASN A O 1
ATOM 671 N N . VAL A 1 85 ? 6.026 -17.556 -13.516 1.00 90.31 85 VAL A N 1
ATOM 672 C CA . VAL A 1 85 ? 6.142 -17.387 -14.978 1.00 90.31 85 VAL A CA 1
ATOM 673 C C . VAL A 1 85 ? 5.676 -18.609 -15.778 1.00 90.31 85 VAL A C 1
ATOM 675 O O . VAL A 1 85 ? 5.286 -18.471 -16.931 1.00 90.31 85 VAL A O 1
ATOM 678 N N . LEU A 1 86 ? 5.679 -19.801 -15.175 1.00 92.50 86 LEU A N 1
ATOM 679 C CA . LEU A 1 86 ? 5.307 -21.054 -15.837 1.00 92.50 86 LEU A CA 1
ATOM 680 C C . LEU A 1 86 ? 3.794 -21.324 -15.848 1.00 92.50 86 LEU A C 1
ATOM 682 O O . LEU A 1 86 ? 3.361 -22.298 -16.457 1.00 92.50 86 LEU A O 1
ATOM 686 N N . ARG A 1 87 ? 2.981 -20.509 -15.164 1.00 93.00 87 ARG A N 1
ATOM 687 C CA . ARG A 1 87 ? 1.531 -20.747 -15.001 1.00 93.00 87 ARG A CA 1
ATOM 688 C C . ARG A 1 87 ? 0.656 -20.011 -16.017 1.00 93.00 87 ARG A C 1
ATOM 690 O O . ARG A 1 87 ? -0.560 -20.173 -15.998 1.00 93.00 87 ARG A O 1
ATOM 697 N N . GLY A 1 88 ? 1.264 -19.240 -16.917 1.00 92.56 88 GLY A N 1
ATOM 698 C CA . GLY A 1 88 ? 0.547 -18.500 -17.953 1.00 92.56 88 GLY A CA 1
ATOM 699 C C . GLY A 1 88 ? -0.215 -17.271 -17.427 1.00 92.56 88 GLY A C 1
ATOM 700 O O . GLY A 1 88 ? -0.005 -16.854 -16.289 1.00 92.56 88 GLY A O 1
ATOM 701 N N . PRO A 1 89 ? -1.068 -16.656 -18.262 1.00 94.50 89 PRO A N 1
ATOM 702 C CA . PRO A 1 89 ? -1.697 -15.359 -17.981 1.00 94.50 89 PRO A CA 1
ATOM 703 C C . PRO A 1 89 ? -2.889 -15.402 -17.009 1.00 94.50 89 PRO A C 1
ATOM 705 O O . PRO A 1 89 ? -3.188 -14.406 -16.354 1.00 94.50 89 PRO A O 1
ATOM 708 N N . ASN A 1 90 ? -3.538 -16.558 -16.844 1.00 95.12 90 ASN A N 1
ATOM 709 C CA . ASN A 1 90 ? -4.743 -16.717 -16.013 1.00 95.12 90 ASN A CA 1
ATOM 710 C C . ASN A 1 90 ? -4.420 -16.927 -14.524 1.00 95.12 90 ASN A C 1
ATOM 712 O O . ASN A 1 90 ? -4.986 -17.799 -13.864 1.00 95.12 90 ASN A O 1
ATOM 716 N N . GLN A 1 91 ? -3.453 -16.173 -14.009 1.00 96.12 91 GLN A N 1
ATOM 717 C CA . GLN A 1 91 ? -3.074 -16.211 -12.602 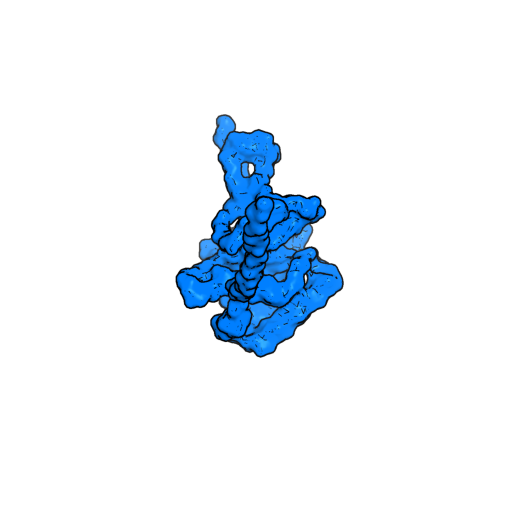1.00 96.12 91 GLN A CA 1
ATOM 718 C C . GLN A 1 91 ? -3.900 -15.210 -11.802 1.00 96.12 91 GLN A C 1
ATOM 720 O O . GLN A 1 91 ? -4.229 -14.132 -12.286 1.00 96.12 91 GLN A O 1
ATOM 725 N N . ILE A 1 92 ? -4.175 -15.559 -10.548 1.00 97.31 92 ILE A N 1
ATOM 726 C CA . ILE A 1 92 ? -4.741 -14.662 -9.537 1.00 97.31 92 ILE A CA 1
ATOM 727 C C . ILE A 1 92 ? -3.766 -14.567 -8.356 1.00 97.31 92 ILE A C 1
ATOM 729 O O . ILE A 1 92 ? -2.985 -15.508 -8.153 1.00 97.31 92 ILE A O 1
ATOM 733 N N . PRO A 1 93 ? -3.783 -13.471 -7.575 1.00 98.12 93 PRO A N 1
ATOM 734 C CA . PRO A 1 93 ? -2.901 -13.320 -6.424 1.00 98.12 93 PRO A CA 1
ATOM 735 C C . PRO A 1 93 ? -2.923 -14.544 -5.499 1.00 98.12 93 PRO A C 1
ATOM 737 O O . PRO A 1 93 ? -3.982 -15.035 -5.105 1.00 98.12 93 PRO A O 1
ATOM 740 N N . TRP A 1 94 ? -1.735 -15.059 -5.178 1.00 97.75 94 TRP A N 1
ATOM 741 C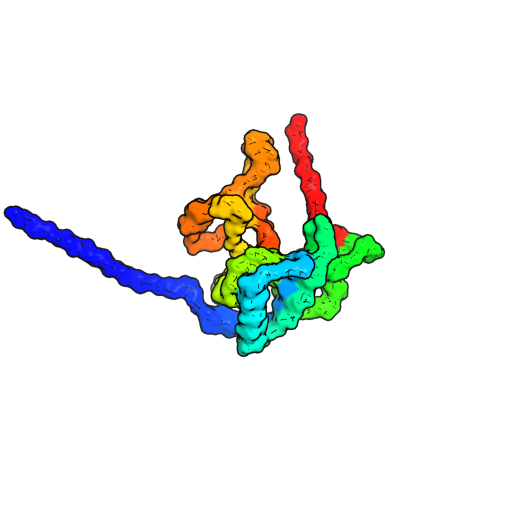 CA . TRP A 1 94 ? -1.501 -16.204 -4.289 1.00 97.75 94 TRP A CA 1
ATOM 742 C C . TRP A 1 94 ? -2.315 -17.462 -4.638 1.00 97.75 94 TRP A C 1
ATOM 744 O O . TRP A 1 94 ? -2.684 -18.235 -3.750 1.00 97.75 94 TRP A O 1
ATOM 754 N N . ASP A 1 95 ? -2.617 -17.670 -5.923 1.00 95.38 95 ASP A N 1
ATOM 755 C CA . ASP A 1 95 ? -3.500 -18.734 -6.424 1.00 95.38 95 ASP A CA 1
ATOM 756 C C . ASP A 1 95 ? -4.902 -18.739 -5.773 1.00 95.38 95 ASP A C 1
ATOM 758 O O . ASP A 1 95 ? -5.544 -19.786 -5.697 1.00 95.38 95 ASP A O 1
ATOM 762 N N . GLY A 1 96 ? -5.356 -17.609 -5.215 1.00 96.06 96 GLY A N 1
ATOM 763 C CA . GLY A 1 96 ? -6.613 -17.516 -4.463 1.00 96.06 96 GLY A CA 1
ATOM 764 C C . GLY A 1 96 ? -6.610 -18.270 -3.126 1.00 96.06 96 GLY A C 1
ATOM 765 O O . GLY A 1 96 ? -7.654 -18.415 -2.494 1.00 96.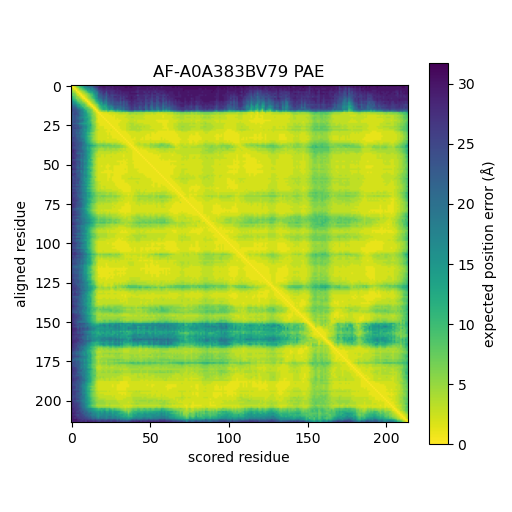06 96 GLY A O 1
ATOM 766 N N . LYS A 1 97 ? -5.451 -18.770 -2.678 1.00 96.31 97 LYS A N 1
ATOM 767 C CA . LYS A 1 97 ? -5.319 -19.534 -1.423 1.00 96.31 97 LYS A CA 1
ATOM 768 C C . LYS A 1 97 ? -5.276 -18.632 -0.197 1.00 96.31 97 LYS A C 1
ATOM 770 O O . LYS A 1 97 ? -5.620 -19.066 0.901 1.00 96.31 97 LYS A O 1
ATOM 775 N N . LEU A 1 98 ? -4.820 -17.395 -0.375 1.00 97.00 98 LEU A N 1
ATOM 776 C CA . LEU A 1 98 ? -4.751 -16.407 0.688 1.00 97.00 98 LEU A CA 1
ATOM 777 C C . LEU A 1 98 ? -6.055 -15.609 0.725 1.00 97.00 98 LEU A C 1
ATOM 779 O O . LEU A 1 98 ? -6.375 -14.903 -0.226 1.00 97.00 98 LEU A O 1
ATOM 783 N N . LYS A 1 99 ? -6.803 -15.702 1.827 1.00 97.31 99 LYS A N 1
ATOM 784 C CA . LYS A 1 99 ? -7.988 -14.868 2.051 1.00 97.31 99 LYS A CA 1
ATOM 785 C C . LYS A 1 99 ? -7.557 -13.489 2.545 1.00 97.31 99 LYS A C 1
ATOM 787 O O . LYS A 1 99 ? -6.878 -13.395 3.565 1.00 97.31 99 LYS A O 1
ATOM 792 N N . TYR A 1 100 ? -8.000 -12.439 1.865 1.00 98.50 100 TYR A N 1
ATOM 793 C CA . TYR A 1 100 ? -7.702 -11.061 2.236 1.00 98.50 100 TYR A CA 1
ATOM 794 C C . TYR A 1 100 ? -8.826 -10.103 1.820 1.00 98.50 100 TYR A C 1
ATOM 796 O O . TYR A 1 100 ? -9.613 -10.421 0.933 1.00 98.50 100 TYR A O 1
ATOM 804 N N . ASP A 1 101 ? -8.896 -8.939 2.465 1.00 98.62 101 ASP A N 1
ATOM 805 C CA . ASP A 1 101 ? -9.776 -7.831 2.079 1.00 98.62 101 ASP A CA 1
ATOM 806 C C . ASP A 1 101 ? -8.989 -6.738 1.339 1.00 98.62 101 ASP A C 1
ATOM 808 O O . ASP A 1 101 ? -9.482 -6.174 0.363 1.00 98.62 101 ASP A O 1
ATOM 812 N N . TYR A 1 102 ? -7.759 -6.452 1.786 1.00 98.62 102 TYR A N 1
ATOM 813 C CA . TYR A 1 102 ? -6.909 -5.409 1.208 1.00 98.62 102 TYR A CA 1
ATOM 814 C C . TYR A 1 102 ? -5.443 -5.828 1.102 1.00 98.62 102 TYR A C 1
ATOM 816 O O . TYR A 1 102 ? -4.912 -6.527 1.965 1.00 98.62 102 TYR A O 1
ATOM 824 N N . GLN A 1 103 ? -4.782 -5.336 0.062 1.00 98.62 103 GLN A N 1
ATOM 825 C CA . GLN A 1 103 ? -3.333 -5.333 -0.094 1.00 98.62 103 GLN A CA 1
ATOM 826 C C . GLN A 1 103 ? -2.821 -3.947 0.287 1.00 98.62 103 GLN A C 1
ATOM 828 O O . GLN A 1 103 ? -3.270 -2.960 -0.294 1.00 98.62 103 GLN A O 1
ATOM 833 N N . LEU A 1 104 ? -1.889 -3.860 1.234 1.00 98.62 104 LEU A N 1
ATOM 834 C CA . LEU A 1 104 ? -1.167 -2.624 1.525 1.00 98.62 104 LEU A CA 1
ATOM 835 C C . LEU A 1 104 ? 0.251 -2.745 0.973 1.00 98.62 104 LEU A C 1
ATOM 837 O O . LEU A 1 104 ? 1.070 -3.487 1.515 1.00 98.62 104 LEU A O 1
ATOM 841 N N . TRP A 1 105 ? 0.517 -2.026 -0.108 1.00 98.44 105 TRP A N 1
ATOM 842 C CA . TRP A 1 105 ? 1.826 -1.944 -0.737 1.00 98.44 105 TRP A CA 1
ATOM 843 C C . TRP A 1 105 ? 2.665 -0.878 -0.053 1.00 98.44 105 TRP A C 1
ATOM 845 O O . TRP A 1 105 ? 2.209 0.258 0.107 1.00 98.44 105 TRP A O 1
ATOM 855 N N . ILE A 1 106 ? 3.864 -1.274 0.377 1.00 97.56 106 ILE A N 1
ATOM 856 C CA . ILE A 1 106 ? 4.789 -0.391 1.080 1.00 97.56 106 ILE A CA 1
ATOM 857 C C . ILE A 1 106 ? 6.199 -0.581 0.522 1.00 97.56 106 ILE A C 1
ATOM 859 O O . ILE A 1 106 ? 6.738 -1.688 0.581 1.00 97.56 106 ILE A O 1
ATOM 863 N N . ASP A 1 107 ? 6.805 0.498 0.028 1.00 93.69 107 ASP A N 1
ATOM 864 C CA . ASP A 1 107 ? 8.225 0.501 -0.334 1.00 93.69 107 ASP A CA 1
ATOM 865 C C . ASP A 1 107 ? 9.077 0.600 0.947 1.00 93.69 107 ASP A C 1
ATOM 867 O O . ASP A 1 107 ? 8.710 1.240 1.935 1.00 93.69 107 ASP A O 1
ATOM 871 N N . SER A 1 108 ? 10.227 -0.075 0.960 1.00 89.12 108 SER A N 1
ATOM 872 C CA . SER A 1 108 ? 11.045 -0.296 2.166 1.00 89.12 108 SER A CA 1
ATOM 873 C C . SER A 1 108 ? 11.726 0.947 2.761 1.00 89.12 108 SER A C 1
ATOM 875 O O . SER A 1 108 ? 12.345 0.882 3.830 1.00 89.12 108 SER A O 1
ATOM 877 N N . ASP A 1 109 ? 11.666 2.059 2.043 1.00 88.25 109 ASP A N 1
ATOM 878 C CA . ASP A 1 109 ? 12.240 3.364 2.361 1.00 88.25 109 ASP A CA 1
ATOM 879 C C . ASP A 1 109 ? 11.178 4.403 2.755 1.00 88.25 109 ASP A C 1
ATOM 881 O O . ASP A 1 109 ? 11.522 5.512 3.169 1.00 88.25 109 ASP A O 1
ATOM 885 N N . ILE A 1 110 ? 9.894 4.039 2.719 1.00 92.56 110 ILE A N 1
ATOM 886 C CA . ILE A 1 110 ? 8.806 4.938 3.094 1.00 92.56 110 ILE A CA 1
ATOM 887 C C . ILE A 1 110 ? 8.780 5.150 4.603 1.00 92.56 110 ILE A C 1
ATOM 889 O O . ILE A 1 110 ? 8.808 4.219 5.412 1.00 92.56 110 ILE A O 1
ATOM 893 N N . VAL A 1 111 ? 8.674 6.419 4.989 1.00 92.12 111 VAL A N 1
ATOM 894 C CA . VAL A 1 111 ? 8.514 6.837 6.380 1.00 92.12 111 VAL A CA 1
ATOM 895 C C . VAL A 1 111 ? 7.043 7.154 6.631 1.00 92.12 111 VAL A C 1
ATOM 897 O O . VAL A 1 111 ? 6.489 8.089 6.059 1.00 92.12 111 VAL A O 1
ATOM 900 N N . PHE A 1 112 ? 6.413 6.375 7.507 1.00 95.81 112 PHE A N 1
ATOM 901 C CA . PHE A 1 112 ? 4.993 6.486 7.847 1.00 95.81 112 PHE A CA 1
ATOM 902 C C . PHE A 1 112 ? 4.751 6.250 9.343 1.00 95.81 112 PHE A C 1
ATOM 904 O O . PHE A 1 112 ? 5.642 5.808 10.061 1.00 95.81 112 PHE A O 1
ATOM 911 N N . ASP A 1 113 ? 3.530 6.502 9.805 1.00 96.62 113 ASP A N 1
ATOM 912 C CA . ASP A 1 113 ? 3.037 6.066 11.111 1.00 96.62 113 ASP A CA 1
ATOM 913 C C . ASP A 1 113 ? 1.680 5.356 10.958 1.00 96.62 113 ASP A C 1
ATOM 915 O O . ASP A 1 113 ? 1.076 5.341 9.880 1.00 96.62 113 ASP A O 1
ATOM 919 N N . THR A 1 114 ? 1.171 4.767 12.039 1.00 96.88 114 THR A N 1
ATOM 920 C CA . THR A 1 114 ? -0.124 4.073 12.019 1.00 96.88 114 THR A CA 1
ATOM 921 C C . THR A 1 114 ? -1.291 5.013 11.683 1.00 96.88 114 THR A C 1
ATOM 923 O O . THR A 1 114 ? -2.276 4.580 11.087 1.00 96.88 114 THR A O 1
ATOM 926 N N . GLN A 1 115 ? -1.215 6.309 12.014 1.00 96.88 115 GLN A N 1
ATOM 927 C CA . GLN A 1 115 ? -2.280 7.255 11.657 1.00 96.88 115 GLN A CA 1
ATOM 928 C C . GLN A 1 115 ? -2.404 7.399 10.142 1.00 96.88 115 GLN A C 1
ATOM 930 O O . GLN A 1 115 ? -3.525 7.456 9.636 1.00 96.88 115 GLN A O 1
ATOM 935 N N . LYS A 1 116 ? -1.285 7.371 9.407 1.00 96.75 116 LYS A N 1
ATOM 936 C CA . LYS A 1 116 ? -1.295 7.363 7.935 1.00 96.75 116 LYS A CA 1
ATOM 937 C C . LYS A 1 116 ? -2.006 6.153 7.354 1.00 96.75 116 LYS A C 1
ATOM 939 O O . LYS A 1 116 ? -2.688 6.298 6.343 1.00 96.75 116 LYS A O 1
ATOM 944 N N . PHE A 1 117 ? -1.918 4.995 8.004 1.00 98.00 117 PHE A N 1
ATOM 945 C CA . PHE A 1 117 ? -2.716 3.838 7.607 1.00 98.00 117 PHE A CA 1
ATOM 946 C C . PHE A 1 117 ? -4.213 4.081 7.842 1.00 98.00 117 PHE A C 1
ATOM 948 O O . PHE A 1 117 ? -5.007 3.866 6.930 1.00 98.00 117 PHE A O 1
ATOM 955 N N . TRP A 1 118 ? -4.605 4.573 9.025 1.00 97.94 118 TRP A N 1
ATOM 956 C CA . TRP A 1 118 ? -6.018 4.833 9.330 1.00 97.94 118 TRP A CA 1
ATOM 957 C C . TRP A 1 118 ? -6.642 5.864 8.382 1.00 97.94 118 TRP A C 1
ATOM 959 O O . TRP A 1 118 ? -7.760 5.666 7.921 1.00 97.94 118 TRP A O 1
ATOM 9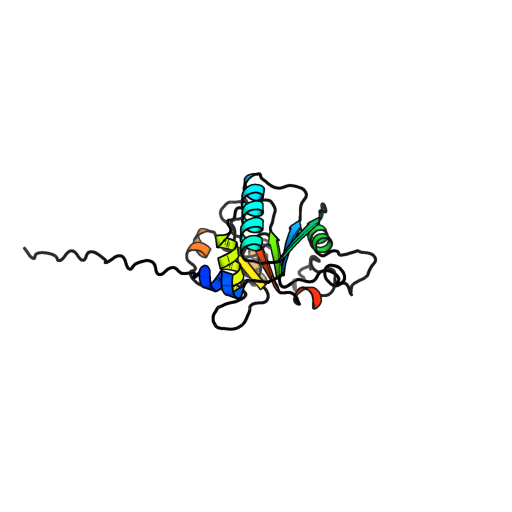69 N N . GLN A 1 119 ? -5.902 6.920 8.042 1.00 96.06 119 GLN A N 1
ATOM 970 C CA . GLN A 1 119 ? -6.310 7.911 7.041 1.00 96.06 119 GLN A CA 1
ATOM 971 C C . GLN A 1 119 ? -6.486 7.262 5.661 1.00 96.06 119 GLN A C 1
ATOM 973 O O . GLN A 1 119 ? -7.489 7.486 4.990 1.00 96.06 119 GLN A O 1
ATOM 978 N N . LEU A 1 120 ? -5.531 6.423 5.244 1.00 97.25 120 LEU A N 1
ATOM 979 C CA . LEU A 1 120 ? -5.580 5.749 3.948 1.00 97.25 120 LEU A CA 1
ATOM 980 C C . LEU A 1 120 ? -6.791 4.815 3.836 1.00 97.25 120 LEU A C 1
ATOM 982 O O . LEU A 1 120 ? -7.517 4.872 2.848 1.00 97.25 120 LEU A O 1
ATOM 986 N N . ILE A 1 121 ? -7.035 3.972 4.840 1.00 97.62 121 ILE A N 1
ATOM 987 C CA . ILE A 1 121 ? -8.156 3.029 4.790 1.00 97.62 121 ILE A CA 1
ATOM 988 C C . ILE A 1 121 ? -9.513 3.715 4.958 1.00 97.62 121 ILE A C 1
ATOM 990 O O . ILE A 1 121 ? -10.490 3.230 4.398 1.00 97.62 121 ILE A O 1
ATOM 994 N N . ASP A 1 122 ? -9.589 4.857 5.644 1.00 96.62 122 ASP A N 1
ATOM 995 C CA . ASP A 1 122 ? -10.821 5.651 5.683 1.00 96.62 122 ASP A CA 1
ATOM 996 C C . ASP A 1 122 ? -11.183 6.221 4.307 1.00 96.62 122 ASP A C 1
ATOM 998 O O . ASP A 1 122 ? -12.348 6.262 3.925 1.00 96.62 122 ASP A O 1
ATOM 1002 N N . LEU A 1 123 ? -10.183 6.578 3.495 1.00 95.19 123 LEU A N 1
ATOM 1003 C CA . LEU A 1 123 ? -10.428 6.964 2.105 1.00 95.19 123 LEU A CA 1
ATOM 1004 C C . LEU A 1 123 ? -10.955 5.809 1.248 1.00 95.19 123 LEU A C 1
ATOM 1006 O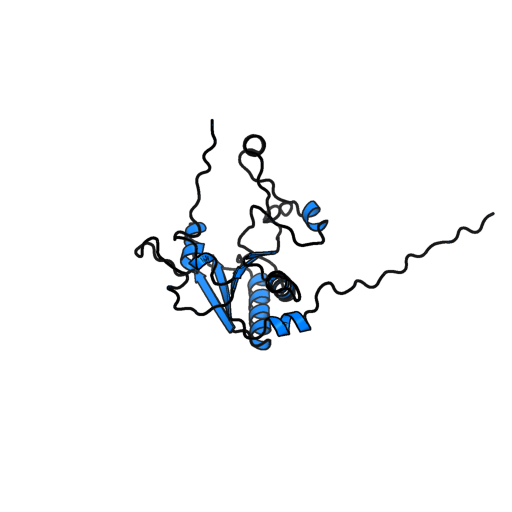 O . LEU A 1 123 ? -11.676 6.079 0.283 1.00 95.19 123 LEU A O 1
ATOM 1010 N N . ALA A 1 124 ? -10.572 4.568 1.566 1.00 96.38 124 ALA A N 1
ATOM 1011 C CA . ALA A 1 124 ? -11.061 3.365 0.893 1.00 96.38 124 ALA A CA 1
ATOM 1012 C C . ALA A 1 124 ? -12.449 2.941 1.385 1.00 96.38 124 ALA A C 1
ATOM 1014 O O . ALA A 1 124 ? -13.257 2.490 0.579 1.00 96.38 124 ALA A O 1
ATOM 1015 N N . ILE A 1 125 ? -12.719 3.087 2.685 1.00 95.12 125 ILE A N 1
ATOM 1016 C CA . ILE A 1 125 ? -13.959 2.687 3.359 1.00 95.12 125 ILE A CA 1
ATOM 1017 C C . ILE A 1 125 ? -14.537 3.904 4.099 1.00 95.12 125 ILE A C 1
ATOM 1019 O O . ILE A 1 125 ? -14.495 3.959 5.339 1.00 95.12 125 ILE A O 1
ATOM 1023 N N . PRO A 1 126 ? -15.045 4.901 3.354 1.00 93.06 126 PRO A N 1
ATOM 1024 C CA . PRO A 1 126 ? -15.560 6.112 3.969 1.00 93.06 126 PRO A CA 1
ATOM 1025 C C . PRO A 1 126 ? -16.796 5.800 4.822 1.00 93.06 126 PRO A C 1
ATOM 1027 O O . PRO A 1 126 ? -17.504 4.821 4.591 1.00 93.06 126 PRO A O 1
ATOM 1030 N N . GLU A 1 127 ? -17.070 6.640 5.826 1.00 91.94 127 GLU A N 1
ATOM 1031 C CA . GLU A 1 127 ? -18.296 6.521 6.636 1.00 91.94 127 GLU A CA 1
ATOM 1032 C C . GLU A 1 127 ? -19.561 6.644 5.777 1.00 91.94 127 GLU A C 1
ATOM 1034 O O . GLU A 1 127 ? -20.555 5.966 6.027 1.00 91.94 127 GLU A O 1
ATOM 1039 N N . GLU A 1 128 ? -19.490 7.491 4.751 1.00 88.56 128 GLU A N 1
ATOM 1040 C CA . GLU A 1 128 ? -20.557 7.751 3.797 1.00 88.56 128 GLU A CA 1
ATOM 1041 C C . GLU A 1 128 ? -20.002 7.703 2.368 1.00 88.56 128 GLU A C 1
ATOM 1043 O O . GLU A 1 128 ? -18.931 8.244 2.084 1.00 88.56 128 GLU A O 1
ATOM 1048 N N . GLY A 1 129 ? -20.762 7.098 1.455 1.00 90.00 129 GLY A N 1
ATOM 1049 C CA . GLY A 1 129 ? -20.397 6.966 0.046 1.00 90.00 129 GLY A CA 1
ATOM 1050 C C . GLY A 1 129 ? -19.899 5.573 -0.325 1.00 90.00 129 GLY A C 1
ATOM 1051 O O . GLY A 1 129 ? -20.027 4.614 0.434 1.00 90.00 129 GLY A O 1
ATOM 1052 N N . GLU A 1 130 ? -19.379 5.461 -1.542 1.00 92.31 130 GLU A N 1
ATOM 1053 C CA . GLU A 1 130 ? -18.916 4.191 -2.095 1.00 92.31 130 GLU A CA 1
ATOM 1054 C C . GLU A 1 130 ? -17.483 3.876 -1.664 1.00 92.31 130 GLU A C 1
ATOM 1056 O O . GLU A 1 130 ? -16.624 4.760 -1.568 1.00 92.31 130 GLU A O 1
ATOM 1061 N N . GLU A 1 131 ? -17.219 2.589 -1.439 1.00 94.31 131 GLU A N 1
ATOM 1062 C CA . GLU A 1 131 ? -15.861 2.112 -1.213 1.00 94.31 131 GLU A CA 1
ATOM 1063 C C . GLU A 1 131 ? -15.008 2.313 -2.466 1.00 94.31 131 GLU A C 1
ATOM 1065 O O . GLU A 1 131 ? -15.420 1.989 -3.583 1.00 94.31 131 GLU A O 1
ATOM 1070 N N . LYS A 1 132 ? -13.779 2.786 -2.274 1.00 96.00 132 LYS A N 1
ATOM 1071 C CA . LYS A 1 132 ? -12.816 2.956 -3.363 1.00 96.00 132 LYS A CA 1
ATOM 1072 C C . LYS A 1 132 ? -11.939 1.721 -3.467 1.00 96.00 132 LYS A C 1
ATOM 1074 O O . LYS A 1 132 ? -11.417 1.224 -2.472 1.00 96.00 132 LYS A O 1
ATOM 1079 N N . GLU A 1 133 ? -11.757 1.238 -4.690 1.00 97.12 133 GLU A N 1
ATOM 1080 C CA . GLU A 1 133 ? -10.973 0.028 -4.939 1.00 97.12 133 GLU A CA 1
ATOM 1081 C C . GLU A 1 133 ? -9.462 0.252 -4.805 1.00 97.12 133 GLU A C 1
ATOM 1083 O O . GLU A 1 133 ? -8.742 -0.657 -4.398 1.00 97.12 133 GLU A O 1
ATOM 1088 N N . ILE A 1 134 ? -8.985 1.455 -5.132 1.00 97.56 134 ILE A N 1
ATOM 1089 C CA . ILE A 1 134 ? -7.575 1.842 -5.051 1.00 97.56 134 ILE A CA 1
ATOM 1090 C C . ILE A 1 134 ? -7.499 3.220 -4.403 1.00 97.56 134 ILE A C 1
ATOM 1092 O O . ILE A 1 134 ? -8.141 4.168 -4.860 1.00 97.56 134 ILE A O 1
ATOM 1096 N N . VAL A 1 135 ? -6.692 3.338 -3.354 1.00 97.50 135 VAL A N 1
ATOM 1097 C CA . VAL A 1 135 ? -6.344 4.620 -2.735 1.00 97.50 135 VAL A CA 1
ATOM 1098 C C . VAL A 1 135 ? -4.852 4.658 -2.444 1.00 97.50 135 VAL A C 1
ATOM 1100 O O . VAL A 1 135 ? -4.248 3.647 -2.093 1.00 97.50 135 VAL A O 1
ATOM 1103 N N . ALA A 1 136 ? -4.253 5.834 -2.577 1.00 97.25 136 ALA A N 1
ATOM 1104 C CA . ALA A 1 136 ? -2.834 6.043 -2.336 1.00 97.25 136 ALA A CA 1
ATOM 1105 C C . ALA A 1 136 ? -2.622 7.273 -1.458 1.00 97.25 136 ALA A C 1
ATOM 1107 O O . ALA A 1 136 ? -3.356 8.260 -1.560 1.00 97.25 136 ALA A O 1
ATOM 1108 N N . GLY A 1 137 ? -1.602 7.215 -0.605 1.00 95.38 137 GLY A N 1
ATOM 1109 C CA . GLY A 1 137 ? -1.041 8.412 0.011 1.00 95.38 137 GLY A CA 1
ATOM 1110 C C . GLY A 1 137 ? 0.180 8.841 -0.787 1.00 95.38 137 GLY A C 1
ATOM 1111 O O . GLY A 1 137 ? 1.025 8.016 -1.128 1.00 95.38 137 GLY A O 1
ATOM 1112 N N . TRP A 1 138 ? 0.274 10.130 -1.096 1.00 94.81 138 TRP A N 1
ATOM 1113 C CA . TRP A 1 138 ? 1.458 10.656 -1.760 1.00 94.81 138 TRP A CA 1
ATOM 1114 C C . TRP A 1 138 ? 2.654 10.653 -0.803 1.00 94.81 138 TRP A C 1
ATOM 1116 O O . TRP A 1 138 ? 2.508 10.778 0.415 1.00 94.81 138 TRP A O 1
ATOM 1126 N N . TYR A 1 139 ? 3.843 10.553 -1.377 1.00 94.62 139 TYR A N 1
ATOM 1127 C CA . TYR A 1 139 ? 5.115 10.689 -0.679 1.00 94.62 139 TYR A CA 1
ATOM 1128 C C . TYR A 1 139 ? 6.086 11.459 -1.573 1.00 94.62 139 TYR A C 1
ATOM 1130 O O . TYR A 1 139 ? 5.919 11.475 -2.795 1.00 94.62 139 TYR A O 1
ATOM 1138 N N . ALA A 1 140 ? 7.052 12.149 -0.969 1.00 93.88 140 ALA A N 1
ATOM 1139 C CA . ALA A 1 140 ? 8.114 12.811 -1.721 1.00 93.88 140 ALA A CA 1
ATOM 1140 C C . ALA A 1 140 ? 9.032 11.754 -2.349 1.00 93.88 140 ALA A C 1
ATOM 1142 O O . ALA A 1 140 ? 9.285 10.718 -1.731 1.00 93.88 140 ALA A O 1
ATOM 1143 N N . THR A 1 141 ? 9.509 12.004 -3.565 1.00 90.06 141 THR A N 1
ATOM 1144 C CA . THR A 1 141 ? 10.538 11.161 -4.182 1.00 90.06 141 THR A CA 1
ATOM 1145 C C . THR A 1 141 ? 11.919 11.506 -3.608 1.00 90.06 141 THR A C 1
ATOM 1147 O O . THR A 1 141 ? 12.061 12.415 -2.784 1.00 90.06 141 THR A O 1
ATOM 1150 N N . GLU A 1 142 ? 12.952 10.777 -4.034 1.00 87.12 142 GLU A N 1
ATOM 1151 C CA . GLU A 1 142 ? 14.335 10.966 -3.574 1.00 87.12 142 GLU A CA 1
ATOM 1152 C C . GLU A 1 142 ? 14.883 12.384 -3.819 1.00 87.12 142 GLU A C 1
ATOM 1154 O O . GLU A 1 142 ? 15.798 12.811 -3.116 1.00 87.12 142 GLU A O 1
ATOM 1159 N N . ASP A 1 143 ? 14.318 13.138 -4.769 1.00 89.56 143 ASP A N 1
ATOM 1160 C CA . ASP A 1 143 ? 14.719 14.524 -5.040 1.00 89.56 143 ASP A CA 1
ATOM 1161 C C . ASP A 1 143 ? 14.211 15.530 -3.983 1.00 89.56 143 ASP A C 1
ATOM 1163 O O . ASP A 1 143 ? 14.625 16.691 -3.976 1.00 89.56 143 ASP A O 1
ATOM 1167 N N . GLY A 1 144 ? 13.312 15.099 -3.087 1.00 89.94 144 GLY A N 1
ATOM 1168 C CA . GLY A 1 144 ? 12.705 15.920 -2.038 1.00 89.94 144 GLY A CA 1
ATOM 1169 C C . GLY A 1 144 ? 11.760 17.023 -2.537 1.00 89.94 144 GLY A C 1
ATOM 1170 O O . GLY A 1 144 ? 11.282 17.825 -1.731 1.00 89.94 144 GLY A O 1
ATOM 1171 N N . HIS A 1 145 ? 11.480 17.084 -3.838 1.00 91.00 145 HIS A N 1
ATOM 1172 C CA . HIS A 1 145 ? 10.705 18.133 -4.494 1.00 91.00 145 HIS A CA 1
ATOM 1173 C C . HIS A 1 145 ? 9.469 17.597 -5.224 1.00 91.00 145 HIS A C 1
ATOM 1175 O O . HIS A 1 145 ? 8.387 18.179 -5.099 1.00 91.00 145 HIS A O 1
ATOM 1181 N N . THR A 1 146 ? 9.606 16.504 -5.969 1.00 92.50 146 THR A N 1
ATOM 1182 C CA . THR A 1 146 ? 8.510 15.836 -6.672 1.00 92.50 146 THR A CA 1
ATOM 1183 C C . THR A 1 146 ? 7.844 14.800 -5.774 1.00 92.50 146 THR A C 1
ATOM 1185 O O . THR A 1 146 ? 8.370 14.394 -4.735 1.00 92.50 146 THR A O 1
ATOM 1188 N N . THR A 1 147 ? 6.637 14.387 -6.145 1.00 94.56 147 THR A N 1
ATOM 1189 C CA . THR A 1 147 ? 5.859 13.398 -5.395 1.00 94.56 147 THR A CA 1
ATOM 1190 C C . THR A 1 147 ? 5.640 12.136 -6.213 1.00 94.56 147 THR A C 1
ATOM 1192 O O . THR A 1 147 ? 5.807 12.112 -7.433 1.00 94.56 147 THR A O 1
ATOM 1195 N N . SER A 1 148 ? 5.201 11.075 -5.545 1.00 93.00 148 SER A N 1
ATOM 1196 C CA . SER A 1 148 ? 4.803 9.817 -6.173 1.00 93.00 148 SER A CA 1
ATOM 1197 C C . SER A 1 148 ? 3.557 9.914 -7.057 1.00 93.00 148 SER A C 1
ATOM 1199 O O . SER A 1 148 ? 3.132 8.896 -7.591 1.00 93.00 148 SER A O 1
ATOM 1201 N N . VAL A 1 149 ? 2.962 11.096 -7.210 1.00 92.44 149 VAL A N 1
ATOM 1202 C CA . VAL A 1 149 ? 1.734 11.338 -7.966 1.00 92.44 149 VAL A CA 1
ATOM 1203 C C . VAL A 1 149 ? 2.048 12.133 -9.225 1.00 92.44 149 VAL A C 1
ATOM 1205 O O . VAL A 1 149 ? 2.763 13.133 -9.162 1.00 92.44 149 VAL A O 1
ATOM 1208 N N . ALA A 1 150 ? 1.470 11.722 -10.352 1.00 88.38 150 ALA A N 1
ATOM 1209 C CA . ALA A 1 150 ? 1.562 12.469 -11.598 1.00 88.38 150 ALA A CA 1
ATOM 1210 C C . ALA A 1 150 ? 0.248 12.452 -12.386 1.00 88.38 150 ALA A C 1
ATOM 1212 O O . ALA A 1 150 ? -0.605 11.574 -12.208 1.00 88.38 150 ALA A O 1
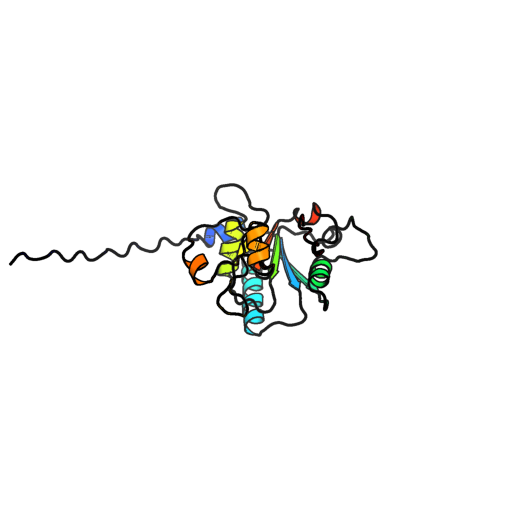ATOM 1213 N N . HIS A 1 151 ? 0.123 13.440 -13.266 1.00 86.06 151 HIS A N 1
ATOM 1214 C CA . HIS A 1 151 ? -0.976 13.585 -14.210 1.00 86.06 151 HIS A CA 1
ATOM 1215 C C . HIS A 1 151 ? -0.497 13.323 -15.638 1.00 86.06 151 HIS A C 1
ATOM 1217 O O . HIS A 1 151 ? 0.648 13.644 -15.982 1.00 86.06 151 HIS A O 1
ATOM 1223 N N . TRP A 1 152 ? -1.376 12.751 -16.464 1.00 77.19 152 TRP A N 1
ATOM 1224 C CA . TRP A 1 152 ? -1.113 12.595 -17.890 1.00 77.19 152 TRP A CA 1
ATOM 1225 C C . TRP A 1 152 ? -0.926 13.966 -18.528 1.00 77.19 152 TRP A C 1
ATOM 1227 O O . TRP A 1 152 ? -1.665 14.917 -18.265 1.00 77.19 152 TRP A O 1
ATOM 1237 N N . LEU A 1 153 ? 0.080 14.042 -19.388 1.00 71.69 153 LEU A N 1
ATOM 1238 C CA . LEU A 1 153 ? 0.266 15.152 -20.305 1.00 71.69 153 LEU A CA 1
ATOM 1239 C C . LEU A 1 153 ? -0.391 14.815 -21.644 1.00 71.69 153 LEU A C 1
ATOM 1241 O O . LEU A 1 153 ? -0.561 13.641 -21.982 1.00 71.69 153 LEU A O 1
ATOM 1245 N N . SER A 1 154 ? -0.739 15.850 -22.413 1.00 77.06 154 SER A N 1
ATOM 1246 C CA . SER A 1 154 ? -1.007 15.665 -23.840 1.00 77.06 154 SER A CA 1
ATOM 1247 C C . SER A 1 154 ? 0.232 15.060 -24.513 1.00 77.06 154 SER A C 1
ATOM 1249 O O . SER A 1 154 ? 1.342 15.220 -24.010 1.00 77.06 154 SER A O 1
ATOM 1251 N N . GLU A 1 155 ? 0.076 14.369 -25.640 1.00 74.94 155 GLU A N 1
ATOM 1252 C CA . GLU A 1 155 ? 1.210 13.785 -26.374 1.00 74.94 155 GLU A CA 1
ATOM 1253 C C . GLU A 1 155 ? 2.273 14.836 -26.727 1.00 74.94 155 GLU A C 1
ATOM 1255 O O . GLU A 1 155 ? 3.467 14.618 -26.518 1.00 74.94 155 GLU A O 1
ATOM 1260 N N . GLU A 1 156 ? 1.829 16.016 -27.165 1.00 78.56 156 GLU A N 1
ATOM 1261 C CA . GLU A 1 156 ? 2.707 17.139 -27.481 1.00 78.56 156 GLU A CA 1
ATOM 1262 C C . GLU A 1 156 ? 3.472 17.631 -26.240 1.00 78.56 156 GLU A C 1
ATOM 1264 O O . GLU A 1 156 ? 4.687 17.836 -26.299 1.00 78.56 156 GLU A O 1
ATOM 1269 N N . ASP A 1 157 ? 2.790 17.788 -25.103 1.00 79.81 157 ASP A N 1
ATOM 1270 C CA . ASP A 1 157 ? 3.425 18.230 -23.858 1.00 79.81 157 ASP A CA 1
ATOM 1271 C C . ASP A 1 157 ? 4.331 17.149 -23.265 1.00 79.81 157 ASP A C 1
ATOM 1273 O O . ASP A 1 157 ? 5.393 17.465 -22.736 1.00 79.81 157 ASP A O 1
ATOM 1277 N N . PHE A 1 158 ? 3.964 15.873 -23.390 1.00 77.12 158 PHE A N 1
ATOM 1278 C CA . PHE A 1 158 ? 4.777 14.742 -22.956 1.00 77.12 158 PHE A CA 1
ATOM 1279 C C . PHE A 1 158 ? 6.079 14.661 -23.760 1.00 77.12 158 PHE A C 1
ATOM 1281 O O . PHE A 1 158 ? 7.157 14.535 -23.174 1.00 77.12 158 PHE A O 1
ATOM 1288 N N . ALA A 1 159 ? 6.001 14.811 -25.088 1.00 76.19 159 ALA A N 1
ATOM 1289 C CA . ALA A 1 159 ? 7.167 14.855 -25.967 1.00 76.19 159 ALA A CA 1
ATOM 1290 C C . ALA A 1 159 ? 8.067 16.062 -25.652 1.00 76.19 159 ALA A C 1
ATOM 1292 O O . ALA A 1 159 ? 9.282 15.909 -25.505 1.00 76.19 159 ALA A O 1
ATOM 1293 N N . LYS A 1 160 ? 7.479 17.256 -25.470 1.00 80.69 160 LYS A N 1
ATOM 1294 C CA . LYS A 1 160 ? 8.213 18.469 -25.062 1.00 80.69 160 LYS A CA 1
ATOM 1295 C C . LYS A 1 160 ? 8.859 18.333 -23.683 1.00 80.69 160 LYS A C 1
ATOM 1297 O O . LYS A 1 160 ? 9.943 18.870 -23.473 1.00 80.69 160 LYS A O 1
ATOM 1302 N N . ASN A 1 161 ? 8.226 17.602 -22.766 1.00 75.25 161 ASN A N 1
ATOM 1303 C CA . ASN A 1 161 ? 8.724 17.344 -21.415 1.00 75.25 161 ASN A CA 1
ATOM 1304 C C . ASN A 1 161 ? 9.714 16.162 -21.348 1.00 75.25 161 ASN A C 1
ATOM 1306 O O . ASN A 1 161 ? 9.968 15.618 -20.275 1.00 75.25 161 ASN A O 1
ATOM 1310 N N . GLY A 1 162 ? 10.265 15.731 -22.491 1.00 73.88 162 GLY A N 1
ATOM 1311 C CA . GLY A 1 162 ? 11.294 14.690 -22.553 1.00 73.88 162 GLY A CA 1
ATOM 1312 C C . GLY A 1 162 ? 10.790 13.283 -22.226 1.00 73.88 162 GLY A C 1
ATOM 1313 O O . GLY A 1 162 ? 11.584 12.429 -21.835 1.00 73.88 162 GLY A O 1
ATOM 1314 N N . GLY A 1 163 ? 9.486 13.035 -22.364 1.00 70.50 163 GLY A N 1
ATOM 1315 C CA . GLY A 1 163 ? 8.875 11.740 -22.082 1.00 70.50 163 GLY A CA 1
ATOM 1316 C C . GLY A 1 163 ? 8.648 11.460 -20.593 1.00 70.50 163 GLY A C 1
ATOM 1317 O O . GLY A 1 163 ? 8.637 10.300 -20.179 1.00 70.50 163 GLY A O 1
ATOM 1318 N N . VAL A 1 164 ? 8.492 12.505 -19.775 1.00 71.88 164 VAL A N 1
ATOM 1319 C CA . VAL A 1 164 ? 8.233 12.389 -18.332 1.00 71.88 164 VAL A CA 1
ATOM 1320 C C . VAL A 1 164 ? 6.852 12.956 -18.004 1.00 71.88 164 VAL A C 1
ATOM 1322 O O . VAL A 1 164 ? 6.472 14.022 -18.491 1.00 71.88 164 VAL A O 1
ATOM 1325 N N . MET A 1 165 ? 6.090 12.242 -17.169 1.00 79.56 165 MET A N 1
ATOM 1326 C CA . MET A 1 165 ? 4.786 12.709 -16.681 1.00 79.56 165 MET A CA 1
ATOM 1327 C C . MET A 1 165 ? 4.920 13.985 -15.848 1.00 79.56 165 MET A C 1
ATOM 1329 O O . MET A 1 165 ? 5.969 14.256 -15.262 1.00 79.56 165 MET A O 1
ATOM 1333 N N . ASN A 1 166 ? 3.833 14.746 -15.735 1.00 84.94 166 ASN A N 1
ATOM 1334 C CA . ASN A 1 166 ? 3.817 15.926 -14.882 1.00 84.94 166 ASN A CA 1
ATOM 1335 C C . ASN A 1 166 ? 3.575 15.524 -13.423 1.00 84.94 166 ASN A C 1
ATOM 1337 O O . ASN A 1 166 ? 2.431 15.325 -13.004 1.00 84.94 166 ASN A O 1
ATOM 1341 N N . HIS A 1 167 ? 4.660 15.356 -12.670 1.00 88.06 167 HIS A N 1
ATOM 1342 C CA . HIS A 1 167 ? 4.601 15.045 -11.247 1.00 88.06 167 HIS A CA 1
ATOM 1343 C C . HIS A 1 167 ? 4.121 16.252 -10.438 1.00 88.06 167 HIS A C 1
ATOM 1345 O O . HIS A 1 167 ? 4.623 17.365 -10.595 1.00 88.06 167 HIS A O 1
ATOM 1351 N N . GLU A 1 168 ? 3.192 16.020 -9.509 1.00 91.62 168 GLU A N 1
ATOM 1352 C CA . GLU A 1 168 ? 2.878 17.023 -8.493 1.00 91.62 168 GLU A CA 1
ATOM 1353 C C . GLU A 1 168 ? 4.121 17.243 -7.622 1.00 91.62 168 GLU A C 1
ATOM 1355 O O . GLU A 1 168 ? 4.836 16.303 -7.262 1.00 91.62 168 GLU A O 1
ATOM 1360 N N . THR A 1 169 ? 4.371 18.496 -7.265 1.00 94.06 169 THR A N 1
ATOM 1361 C CA . THR A 1 169 ? 5.439 18.876 -6.337 1.00 94.06 169 THR A CA 1
ATOM 1362 C C . THR A 1 169 ? 4.940 18.829 -4.901 1.00 94.06 169 THR A C 1
ATOM 1364 O O . THR A 1 169 ? 3.746 18.985 -4.633 1.00 94.06 169 THR A O 1
ATOM 1367 N N . VAL A 1 170 ? 5.856 18.707 -3.942 1.00 94.12 170 VAL A N 1
ATOM 1368 C CA . VAL A 1 170 ? 5.526 18.790 -2.512 1.00 94.12 170 VAL A CA 1
ATOM 1369 C C . VAL A 1 170 ? 4.782 20.098 -2.202 1.00 94.12 170 VAL A C 1
ATOM 1371 O O . VAL A 1 170 ? 3.826 20.103 -1.427 1.00 94.12 170 VAL A O 1
ATOM 1374 N N . GLU A 1 171 ? 5.156 21.208 -2.845 1.00 93.81 171 GLU A N 1
ATOM 1375 C CA . GLU A 1 171 ? 4.498 22.503 -2.651 1.00 93.81 171 GLU A CA 1
ATOM 1376 C C . GLU A 1 171 ? 3.055 22.527 -3.185 1.00 93.81 171 GLU A C 1
ATOM 1378 O O . GLU A 1 171 ? 2.151 23.038 -2.517 1.00 93.81 171 GLU A O 1
ATOM 1383 N N . SER A 1 172 ? 2.824 21.988 -4.385 1.00 92.12 172 SER A N 1
ATOM 1384 C CA . SER A 1 172 ? 1.499 21.975 -5.020 1.00 92.12 172 SER A CA 1
ATOM 1385 C C . SER A 1 172 ? 0.550 21.007 -4.317 1.00 92.12 172 SER A C 1
ATOM 1387 O O . SER A 1 172 ? -0.553 21.409 -3.929 1.00 92.12 172 SER A O 1
ATOM 1389 N N . ILE A 1 173 ? 1.003 19.785 -4.025 1.00 92.19 173 ILE A N 1
ATOM 1390 C CA . ILE A 1 173 ? 0.165 18.771 -3.384 1.00 92.19 173 ILE A CA 1
ATOM 1391 C C . ILE A 1 173 ? -0.221 19.176 -1.957 1.00 92.19 173 ILE A C 1
ATOM 1393 O O . ILE A 1 173 ? -1.351 18.948 -1.527 1.00 92.19 173 ILE A O 1
ATOM 1397 N N . THR A 1 174 ? 0.667 19.880 -1.242 1.00 90.81 174 THR A N 1
ATOM 1398 C CA . THR A 1 174 ? 0.407 20.372 0.122 1.00 90.81 174 THR A CA 1
ATOM 1399 C C . THR A 1 174 ? -0.649 21.478 0.154 1.00 90.81 174 THR A C 1
ATOM 1401 O O . THR A 1 174 ? -1.175 21.787 1.221 1.00 90.81 174 THR A O 1
ATOM 1404 N N . LYS A 1 175 ? -1.022 22.085 -0.980 1.00 91.31 175 LYS A N 1
ATOM 1405 C CA . LYS A 1 175 ? -2.145 23.041 -1.057 1.00 91.31 175 LYS A CA 1
ATOM 1406 C C . LYS A 1 175 ? -3.493 22.331 -1.207 1.00 91.31 175 LYS A C 1
ATOM 1408 O O . LYS A 1 175 ? -4.531 22.922 -0.903 1.00 91.31 175 LYS A O 1
ATOM 1413 N N . ARG A 1 176 ? -3.496 21.060 -1.616 1.00 89.12 176 ARG A N 1
ATOM 1414 C CA . ARG A 1 176 ? -4.712 20.255 -1.759 1.00 89.12 176 ARG A CA 1
ATOM 1415 C C . ARG A 1 176 ? -5.221 19.835 -0.373 1.00 89.12 176 ARG A C 1
ATOM 1417 O O . ARG A 1 176 ? -4.456 19.578 0.554 1.00 89.12 176 ARG A O 1
ATOM 1424 N N . ARG A 1 177 ? -6.544 19.859 -0.199 1.00 84.75 177 ARG A N 1
ATOM 1425 C CA . ARG A 1 177 ? -7.237 19.568 1.079 1.00 84.75 177 ARG A CA 1
ATOM 1426 C C . ARG A 1 177 ? -8.233 18.422 0.971 1.00 84.75 177 ARG A C 1
ATOM 1428 O O . ARG A 1 177 ? -8.822 18.032 1.963 1.00 84.75 177 ARG A O 1
ATOM 1435 N N . LYS A 1 178 ? -8.480 17.941 -0.244 1.00 87.88 178 LYS A N 1
ATOM 1436 C CA . LYS A 1 178 ? -9.430 16.871 -0.523 1.00 87.88 178 LYS A CA 1
ATOM 1437 C C . LYS A 1 178 ? -8.756 15.823 -1.401 1.00 87.88 178 LYS A C 1
ATOM 1439 O O . LYS A 1 178 ? -7.900 16.200 -2.209 1.00 87.88 178 LYS A O 1
ATOM 1444 N N . PRO A 1 179 ? -9.151 14.547 -1.277 1.00 90.56 179 PRO A N 1
ATOM 1445 C CA . PRO A 1 179 ? -8.760 13.512 -2.223 1.00 90.56 179 PRO A CA 1
ATOM 1446 C C . PRO A 1 179 ? -9.147 13.901 -3.649 1.00 90.56 179 PRO A C 1
ATOM 1448 O O . PRO A 1 179 ? -10.170 14.550 -3.870 1.00 90.56 179 PRO A O 1
ATOM 1451 N N . PHE A 1 180 ? -8.334 13.480 -4.606 1.00 91.81 180 PHE A N 1
ATOM 1452 C CA . PHE A 1 180 ? -8.530 13.723 -6.028 1.00 91.81 180 PHE A CA 1
ATOM 1453 C C . PHE A 1 180 ? -8.028 12.512 -6.816 1.00 91.81 180 PHE A C 1
ATOM 1455 O O . PHE A 1 180 ? -7.291 11.682 -6.284 1.00 91.81 180 PHE A O 1
ATOM 1462 N N . THR A 1 181 ? -8.470 12.392 -8.061 1.00 92.25 181 THR A N 1
ATOM 1463 C CA . THR A 1 181 ? -8.035 11.328 -8.967 1.00 92.25 181 THR A CA 1
ATOM 1464 C C . THR A 1 181 ? -6.722 11.703 -9.629 1.00 92.25 181 THR A C 1
ATOM 1466 O O . THR A 1 181 ? -6.481 12.873 -9.932 1.00 92.25 181 THR A O 1
ATOM 1469 N N . VAL A 1 182 ? -5.888 10.699 -9.861 1.00 90.19 182 VAL A N 1
ATOM 1470 C CA . VAL A 1 182 ? -4.565 10.842 -10.465 1.00 90.19 182 VAL A CA 1
ATOM 1471 C C . VAL A 1 182 ? -4.406 9.782 -11.535 1.00 90.19 182 VAL A C 1
ATOM 1473 O O . VAL A 1 182 ? -5.024 8.720 -11.457 1.00 90.19 182 VAL A O 1
ATOM 1476 N N . ASP A 1 183 ? -3.567 10.075 -12.512 1.00 87.69 183 ASP A N 1
ATOM 1477 C CA . ASP A 1 183 ? -3.303 9.172 -13.625 1.00 87.69 183 ASP A CA 1
ATOM 1478 C C . ASP A 1 183 ? -2.203 8.165 -13.298 1.00 87.69 183 ASP A C 1
ATOM 1480 O O . ASP A 1 183 ? -2.188 7.037 -13.793 1.00 87.69 183 ASP A O 1
ATOM 1484 N N . TYR A 1 184 ? -1.284 8.581 -12.430 1.00 89.00 184 TYR A N 1
ATOM 1485 C CA . TYR A 1 184 ? -0.175 7.779 -11.962 1.00 89.00 184 TYR A CA 1
ATOM 1486 C C . TYR A 1 184 ? 0.025 7.967 -10.460 1.00 89.00 184 TYR A C 1
ATOM 1488 O O . TYR A 1 184 ? 0.006 9.087 -9.941 1.00 89.00 184 TYR A O 1
ATOM 1496 N N . THR A 1 185 ? 0.274 6.854 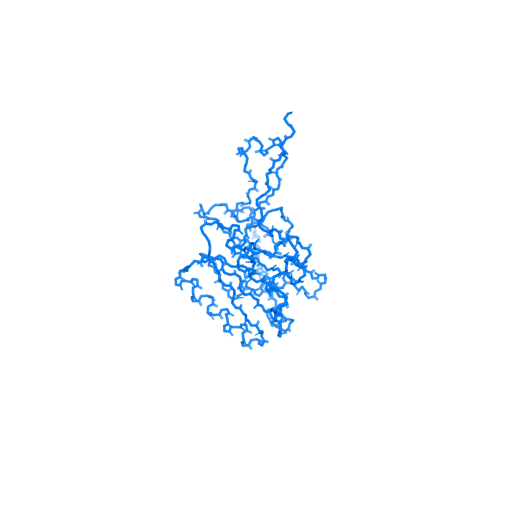-9.771 1.00 93.31 185 THR A N 1
ATOM 1497 C CA . THR A 1 185 ? 0.773 6.855 -8.400 1.00 93.31 185 THR A CA 1
ATOM 1498 C C . THR A 1 185 ? 1.832 5.771 -8.207 1.00 93.31 185 THR A C 1
ATOM 1500 O O . THR A 1 185 ? 1.723 4.668 -8.750 1.00 93.31 185 THR A O 1
ATOM 1503 N N . GLY A 1 186 ? 2.878 6.087 -7.448 1.00 91.94 186 GLY A N 1
ATOM 1504 C CA . GLY A 1 186 ? 3.879 5.119 -7.019 1.00 91.94 186 GLY A CA 1
ATOM 1505 C C . GLY A 1 186 ? 3.295 4.093 -6.045 1.00 91.94 186 GLY A C 1
ATOM 1506 O O . GLY A 1 186 ? 2.375 4.386 -5.289 1.00 91.94 186 GLY A O 1
ATOM 1507 N N . PHE A 1 187 ? 3.850 2.881 -6.044 1.00 94.12 187 PHE A N 1
ATOM 1508 C CA . PHE A 1 187 ? 3.358 1.753 -5.239 1.00 94.12 187 PHE A CA 1
ATOM 1509 C C . PHE A 1 187 ? 3.884 1.722 -3.794 1.00 94.12 187 PHE A C 1
ATOM 1511 O O . PHE A 1 187 ? 3.600 0.777 -3.067 1.00 94.12 187 PHE A O 1
ATOM 1518 N N . GLY A 1 188 ? 4.618 2.747 -3.361 1.00 94.38 188 GLY A N 1
ATOM 1519 C CA . GLY A 1 188 ? 5.240 2.779 -2.041 1.00 94.38 188 GLY A CA 1
ATOM 1520 C C . GLY A 1 188 ? 4.279 3.021 -0.882 1.00 94.38 188 GLY A C 1
ATOM 1521 O O . GLY A 1 188 ? 4.637 2.769 0.262 1.00 94.38 188 GLY A O 1
ATOM 1522 N N . TRP A 1 189 ? 3.058 3.489 -1.148 1.00 97.56 189 TRP A N 1
ATOM 1523 C CA . TRP A 1 189 ? 2.015 3.616 -0.128 1.00 97.56 189 TRP A CA 1
ATOM 1524 C C . TRP A 1 189 ? 0.622 3.571 -0.763 1.00 97.56 189 TRP A C 1
ATOM 1526 O O . TRP A 1 189 ? -0.049 4.595 -0.935 1.00 97.56 189 TRP A O 1
ATOM 1536 N N . VAL A 1 190 ? 0.199 2.367 -1.154 1.00 98.06 190 VAL A N 1
ATOM 1537 C CA . VAL A 1 190 ? -1.064 2.144 -1.877 1.00 98.06 190 VAL A CA 1
ATOM 1538 C C . VAL A 1 190 ? -1.858 1.024 -1.223 1.00 98.06 190 VAL A C 1
ATOM 1540 O O . VAL A 1 190 ? -1.331 -0.054 -0.953 1.00 98.06 190 VAL A O 1
ATOM 1543 N N . LEU A 1 191 ? -3.146 1.270 -0.997 1.00 98.56 191 LEU A N 1
ATOM 1544 C CA . LEU A 1 191 ? -4.102 0.277 -0.529 1.00 98.56 191 LEU A CA 1
ATOM 1545 C C . LEU A 1 191 ? -4.997 -0.143 -1.695 1.00 98.56 191 LEU A C 1
ATOM 1547 O O . LEU A 1 191 ? -5.625 0.696 -2.343 1.00 98.56 191 LEU A O 1
ATOM 1551 N N . ILE A 1 192 ? -5.053 -1.447 -1.950 1.00 98.56 192 ILE A N 1
ATOM 1552 C CA . ILE A 1 192 ? -5.796 -2.035 -3.066 1.00 98.56 192 ILE A CA 1
ATOM 1553 C C . ILE A 1 192 ? -6.771 -3.069 -2.515 1.00 98.56 192 ILE A C 1
ATOM 1555 O O . ILE A 1 192 ? -6.381 -3.983 -1.789 1.00 98.56 192 ILE A O 1
ATOM 1559 N N . LYS A 1 193 ? -8.049 -2.920 -2.849 1.00 98.50 193 LYS A N 1
ATOM 1560 C CA . LYS A 1 193 ? -9.120 -3.830 -2.444 1.00 98.50 193 LYS A CA 1
ATOM 1561 C C . LYS A 1 193 ? -9.002 -5.171 -3.177 1.00 98.50 193 LYS A C 1
ATOM 1563 O O . LYS A 1 193 ? -8.674 -5.217 -4.364 1.00 98.50 193 LYS A O 1
ATOM 1568 N N . HIS A 1 194 ? -9.321 -6.261 -2.481 1.00 98.31 194 HIS A N 1
ATOM 1569 C CA . HIS A 1 194 ? -9.520 -7.569 -3.104 1.00 98.31 194 HIS A CA 1
ATOM 1570 C C . HIS A 1 194 ? -10.519 -7.468 -4.267 1.00 98.31 194 HIS A C 1
ATOM 1572 O O . HIS A 1 194 ? -11.594 -6.877 -4.138 1.00 98.31 194 HIS A O 1
ATOM 1578 N N . GLY A 1 195 ? -10.190 -8.097 -5.389 1.00 97.75 195 GLY A N 1
ATOM 1579 C CA . GLY A 1 195 ? -10.971 -8.083 -6.618 1.00 97.75 195 GLY A CA 1
ATOM 1580 C C . GLY A 1 195 ? -10.326 -7.247 -7.720 1.00 97.75 195 GLY A C 1
ATOM 1581 O O . GLY A 1 195 ? -10.631 -7.478 -8.885 1.00 97.75 195 GLY A O 1
ATOM 1582 N N . VAL A 1 196 ? -9.434 -6.305 -7.392 1.00 97.81 196 VAL A N 1
ATOM 1583 C CA . VAL A 1 196 ? -8.758 -5.478 -8.403 1.00 97.81 196 VAL A CA 1
ATOM 1584 C C . VAL A 1 196 ? -7.812 -6.326 -9.247 1.00 97.81 196 VAL A C 1
ATOM 1586 O O . VAL A 1 196 ? -8.000 -6.419 -10.456 1.00 97.81 196 VAL A O 1
ATOM 1589 N N . PHE A 1 197 ? -6.824 -6.979 -8.629 1.00 97.50 197 PHE A N 1
ATOM 1590 C CA . PHE A 1 197 ? -5.846 -7.791 -9.362 1.00 97.50 197 PHE A CA 1
ATOM 1591 C C . PHE A 1 197 ? -6.449 -9.081 -9.921 1.00 97.50 197 PHE A C 1
ATOM 1593 O O . PHE A 1 197 ? -5.997 -9.564 -10.951 1.00 97.50 197 PHE A O 1
ATOM 1600 N N . GLU A 1 198 ? -7.494 -9.612 -9.291 1.00 97.50 198 GLU A N 1
ATOM 1601 C CA . GLU A 1 198 ? -8.225 -10.792 -9.757 1.00 97.50 198 GLU A CA 1
ATOM 1602 C C . GLU A 1 198 ? -8.921 -10.562 -11.107 1.00 97.50 198 GLU A C 1
ATOM 1604 O O . GLU A 1 198 ? -9.165 -11.520 -11.836 1.00 97.50 198 GLU A O 1
ATOM 1609 N N . ARG A 1 199 ? -9.245 -9.307 -11.449 1.00 96.81 199 ARG A N 1
ATOM 1610 C CA . ARG A 1 199 ? -9.850 -8.927 -12.739 1.00 96.81 199 ARG A CA 1
ATOM 1611 C C . ARG A 1 199 ? -8.819 -8.513 -13.792 1.00 96.81 199 ARG A C 1
ATOM 1613 O O . ARG A 1 199 ? -9.207 -8.149 -14.899 1.00 96.81 199 ARG A O 1
ATOM 1620 N N . LEU A 1 200 ? -7.529 -8.532 -13.454 1.00 95.25 200 LEU A N 1
ATOM 1621 C CA . LEU A 1 200 ? -6.435 -8.168 -14.349 1.00 95.25 200 LEU A CA 1
ATOM 1622 C C . LEU A 1 200 ? -5.679 -9.420 -14.796 1.00 95.25 200 LEU A C 1
ATOM 1624 O O . LEU A 1 200 ? -5.383 -10.305 -13.995 1.00 95.25 200 LEU A O 1
ATOM 1628 N N . GLU A 1 201 ? -5.319 -9.464 -16.073 1.00 94.75 201 GLU A N 1
ATOM 1629 C CA . GLU A 1 201 ? -4.506 -10.541 -16.636 1.00 94.75 201 GLU A CA 1
ATOM 1630 C C . GLU A 1 201 ? -3.042 -10.421 -16.170 1.00 94.75 201 GLU A C 1
ATOM 1632 O O . GLU A 1 201 ? -2.469 -9.326 -16.143 1.00 94.75 201 GLU A O 1
ATOM 1637 N N . TYR A 1 202 ? -2.416 -11.545 -15.805 1.00 94.06 202 TYR A N 1
ATOM 1638 C CA . TYR A 1 202 ? -0.974 -11.581 -15.555 1.00 94.06 202 TYR A CA 1
ATOM 1639 C C . TYR A 1 202 ? -0.209 -11.421 -16.883 1.00 94.06 202 TYR A C 1
ATOM 1641 O O . TYR A 1 202 ? -0.559 -12.080 -17.863 1.00 94.06 202 TYR A O 1
ATOM 1649 N N . PRO A 1 203 ? 0.904 -10.663 -16.925 1.00 94.12 203 PRO A N 1
ATOM 1650 C CA . PRO A 1 203 ? 1.579 -9.983 -15.813 1.00 94.12 203 PRO A CA 1
ATOM 1651 C C . PRO A 1 203 ? 0.951 -8.648 -15.388 1.00 94.12 203 PRO A C 1
ATOM 1653 O O . PRO A 1 203 ? 0.876 -7.703 -16.168 1.00 94.12 203 PRO A O 1
ATOM 1656 N N . TRP A 1 204 ? 0.642 -8.521 -14.092 1.00 95.06 204 TRP A N 1
ATOM 1657 C CA . TRP A 1 204 ? -0.006 -7.331 -13.519 1.00 95.06 204 TRP A CA 1
ATOM 1658 C C . TRP A 1 204 ? 0.829 -6.049 -13.574 1.00 95.06 204 TRP A C 1
ATOM 1660 O O . TRP A 1 204 ? 0.284 -4.951 -13.554 1.00 95.06 204 TRP A O 1
ATOM 1670 N N . PHE A 1 205 ? 2.154 -6.183 -13.630 1.00 93.50 205 PHE A N 1
ATOM 1671 C CA . PHE A 1 205 ? 3.091 -5.059 -13.642 1.00 93.50 205 PHE A CA 1
ATOM 1672 C C . PHE A 1 205 ? 3.911 -5.010 -14.936 1.00 93.50 205 PHE A C 1
ATOM 1674 O O . PHE A 1 205 ? 5.058 -4.569 -14.925 1.00 93.50 205 PHE A O 1
ATOM 1681 N N . ALA A 1 206 ? 3.375 -5.495 -16.060 1.00 87.00 206 ALA A N 1
ATOM 1682 C CA . ALA A 1 206 ? 4.089 -5.400 -17.331 1.00 87.00 206 ALA A CA 1
ATOM 1683 C C . ALA A 1 206 ? 4.301 -3.935 -17.754 1.00 87.00 206 ALA A C 1
ATOM 1685 O O . ALA A 1 206 ? 3.342 -3.158 -17.761 1.00 87.00 206 ALA A O 1
ATOM 1686 N N . PRO A 1 207 ? 5.526 -3.556 -18.165 1.00 80.81 207 PRO A N 1
ATOM 1687 C CA . PRO A 1 207 ? 5.731 -2.272 -18.810 1.00 80.81 207 PRO A CA 1
ATOM 1688 C C . PRO A 1 207 ? 4.966 -2.268 -20.137 1.00 80.81 207 PRO A C 1
ATOM 1690 O O . PRO A 1 207 ? 5.090 -3.197 -20.937 1.00 80.81 207 PRO A O 1
ATOM 1693 N N . LYS A 1 208 ? 4.173 -1.223 -20.369 1.00 76.75 208 LYS A N 1
ATOM 1694 C CA . LYS A 1 208 ? 3.537 -0.983 -21.665 1.00 76.75 208 LYS A CA 1
ATOM 1695 C C . LYS A 1 208 ? 4.379 0.013 -22.445 1.00 76.75 208 LYS A C 1
ATOM 1697 O O . LYS A 1 208 ? 4.683 1.089 -21.936 1.00 76.75 208 LYS A O 1
ATOM 1702 N N . MET A 1 209 ? 4.744 -0.354 -23.671 1.00 73.75 209 MET A N 1
ATOM 1703 C CA . MET A 1 209 ? 5.338 0.591 -24.612 1.00 73.75 209 MET A CA 1
ATOM 1704 C C . MET A 1 209 ? 4.282 1.630 -24.976 1.00 73.75 209 MET A C 1
ATOM 1706 O O . MET A 1 209 ? 3.178 1.269 -25.385 1.00 73.75 209 MET A O 1
ATOM 1710 N N . GLN A 1 210 ? 4.618 2.905 -24.809 1.00 68.94 210 GLN A N 1
ATOM 1711 C CA . GLN A 1 210 ? 3.814 3.990 -25.352 1.00 68.94 210 GLN A CA 1
ATOM 1712 C C . GLN A 1 210 ? 4.136 4.098 -26.843 1.00 68.94 210 GLN A C 1
ATOM 1714 O O . GLN A 1 210 ? 5.305 4.177 -27.222 1.00 68.94 210 GLN A O 1
ATOM 1719 N N . VAL A 1 211 ? 3.101 4.018 -27.675 1.00 73.25 211 VAL A N 1
ATOM 1720 C CA . VAL A 1 211 ? 3.198 4.225 -29.120 1.00 73.25 211 VAL A CA 1
ATOM 1721 C C . VAL A 1 211 ? 2.605 5.599 -29.385 1.00 73.25 211 VAL A C 1
ATOM 1723 O O . VAL A 1 211 ? 1.473 5.853 -28.982 1.00 73.25 211 VAL A O 1
ATOM 1726 N N . PHE A 1 212 ? 3.405 6.467 -29.989 1.00 67.94 212 PHE A N 1
ATOM 1727 C CA . PHE A 1 212 ? 3.031 7.821 -30.380 1.00 67.94 212 PHE A CA 1
ATOM 1728 C C . PHE A 1 212 ? 2.797 7.833 -31.889 1.00 67.94 212 PHE A C 1
ATOM 1730 O O . PHE A 1 212 ? 3.550 7.176 -32.619 1.00 67.94 212 PHE A O 1
ATOM 1737 N N . ASP A 1 213 ? 1.757 8.528 -32.341 1.00 67.38 213 ASP A N 1
ATOM 1738 C CA . ASP A 1 213 ? 1.452 8.649 -33.766 1.00 67.38 213 ASP A CA 1
ATOM 1739 C C . ASP A 1 213 ? 2.405 9.704 -34.347 1.00 67.38 213 ASP A C 1
ATOM 1741 O O . ASP A 1 213 ? 2.174 10.907 -34.248 1.00 67.38 213 ASP A O 1
ATOM 1745 N N . SER A 1 214 ? 3.541 9.241 -34.880 1.00 60.03 214 SER A N 1
ATOM 1746 C CA . SER A 1 214 ? 4.575 10.085 -35.500 1.00 60.03 214 SER A CA 1
ATOM 1747 C C . SER A 1 214 ? 4.119 10.750 -36.793 1.00 60.03 214 SER A C 1
ATOM 1749 O O . SER A 1 214 ? 3.536 10.015 -37.626 1.00 60.03 214 SER A O 1
#

Organism: NCBI:txid408172

Solvent-accessible surface area (backbone atoms only — not comparable to full-atom values): 12606 Å² total; per-residue (Å²): 132,84,83,77,82,81,82,73,79,78,80,70,78,79,71,76,91,68,63,64,69,60,44,48,61,74,51,41,61,43,27,37,32,39,35,32,49,51,92,67,64,44,72,68,30,52,53,33,51,53,51,36,53,51,56,39,48,74,54,48,25,44,78,46,82,30,67,26,66,49,98,47,65,46,57,9,51,38,40,32,36,56,57,56,90,90,67,57,42,88,48,40,56,46,76,67,73,66,86,57,47,31,37,39,27,38,37,38,82,51,84,69,52,54,65,58,52,54,54,47,50,34,67,24,56,39,96,72,79,75,70,42,58,67,39,69,59,80,46,69,41,97,82,71,43,41,32,39,34,24,39,81,57,55,71,69,55,21,58,75,53,73,72,45,69,52,53,42,30,55,73,62,53,68,71,57,89,68,92,78,90,70,74,39,69,53,63,44,36,26,43,36,34,65,63,58,63,65,76,41,61,42,68,82,48,63,86,75,85,84,83,75,94,125